Protein AF-A0A661SJT6-F1 (afdb_monomer_lite)

Structure (mmCIF, N/CA/C/O backbone):
data_AF-A0A661SJT6-F1
#
_entry.id   AF-A0A661SJT6-F1
#
loop_
_atom_site.group_PDB
_atom_site.id
_atom_site.type_symbol
_atom_site.label_atom_id
_atom_site.label_alt_id
_atom_site.label_comp_id
_atom_site.label_asym_id
_atom_site.label_entity_id
_atom_site.label_seq_id
_atom_site.pdbx_PDB_ins_code
_atom_site.Cartn_x
_atom_site.Cartn_y
_atom_site.Cartn_z
_atom_site.occupancy
_atom_site.B_iso_or_equiv
_atom_site.auth_seq_id
_atom_site.auth_comp_id
_atom_site.auth_asym_id
_atom_site.auth_atom_id
_atom_site.pdbx_PDB_model_num
ATOM 1 N N . MET A 1 1 ? -23.915 -17.714 11.800 1.00 52.44 1 MET A N 1
ATOM 2 C CA . MET A 1 1 ? -23.608 -16.821 12.937 1.00 52.44 1 MET A CA 1
ATOM 3 C C . MET A 1 1 ? -22.298 -16.134 12.609 1.00 52.44 1 MET A C 1
ATOM 5 O O . MET A 1 1 ? -21.332 -16.847 12.386 1.00 52.44 1 MET A O 1
ATOM 9 N N . GLY A 1 2 ? -22.282 -14.807 12.467 1.00 66.56 2 GLY A N 1
ATOM 10 C CA . GLY A 1 2 ? -21.035 -14.071 12.232 1.00 66.56 2 GLY A CA 1
ATOM 11 C C . GLY A 1 2 ? -20.229 -13.996 13.527 1.00 66.56 2 GLY A C 1
ATOM 12 O O . GLY A 1 2 ? -20.797 -13.701 14.579 1.00 66.56 2 GLY A O 1
ATOM 13 N N . SER A 1 3 ? -18.935 -14.293 13.469 1.00 76.69 3 SER A N 1
ATOM 14 C CA . SER A 1 3 ? -18.022 -14.139 14.600 1.00 76.69 3 SER A CA 1
ATOM 15 C C . SER A 1 3 ? -16.869 -13.256 14.177 1.00 76.69 3 SER A C 1
ATOM 17 O O . SER A 1 3 ? -16.220 -13.538 13.181 1.00 76.69 3 SER A O 1
ATOM 19 N N . ILE A 1 4 ? -16.598 -12.219 14.956 1.00 82.62 4 ILE A N 1
ATOM 20 C CA . ILE A 1 4 ? -15.478 -11.320 14.700 1.00 82.62 4 ILE A CA 1
ATOM 21 C C . ILE A 1 4 ? -14.355 -11.720 15.634 1.00 82.62 4 ILE A C 1
ATOM 23 O O . ILE A 1 4 ? -14.561 -11.826 16.854 1.00 82.62 4 ILE A O 1
ATOM 27 N N . ASP A 1 5 ? -13.183 -11.945 15.058 1.00 86.31 5 ASP A N 1
ATOM 28 C CA . ASP A 1 5 ? -11.988 -12.244 15.819 1.00 86.31 5 ASP A CA 1
ATOM 29 C C . ASP A 1 5 ? -11.579 -11.043 16.691 1.00 86.31 5 ASP A C 1
ATOM 31 O O . ASP A 1 5 ? -12.067 -9.913 16.575 1.00 86.31 5 ASP A O 1
ATOM 35 N N . ARG A 1 6 ? -10.689 -11.305 17.641 1.00 82.44 6 ARG A N 1
ATOM 36 C CA . ARG A 1 6 ? -10.282 -10.297 18.615 1.00 82.44 6 ARG A CA 1
ATOM 37 C C . ARG A 1 6 ? -9.510 -9.139 17.974 1.00 82.44 6 ARG A C 1
ATOM 39 O O . ARG A 1 6 ? -9.721 -8.003 18.384 1.00 82.44 6 ARG A O 1
ATOM 46 N N . GLN A 1 7 ? -8.664 -9.411 16.983 1.00 84.12 7 GLN A N 1
ATOM 47 C CA . GLN A 1 7 ? -7.851 -8.397 16.316 1.00 84.12 7 GLN A CA 1
ATOM 48 C C . GLN A 1 7 ? -8.736 -7.422 15.537 1.00 84.12 7 GLN A C 1
ATOM 50 O O . GLN A 1 7 ? -8.582 -6.211 15.679 1.00 84.12 7 GLN A O 1
ATOM 55 N N . SER A 1 8 ? -9.716 -7.934 14.791 1.00 88.06 8 SER A N 1
ATOM 56 C CA . SER A 1 8 ? -10.660 -7.095 14.044 1.00 88.06 8 SER A CA 1
ATOM 57 C C . SER A 1 8 ? -11.500 -6.205 14.966 1.00 88.06 8 SER A C 1
ATOM 59 O O . SER A 1 8 ? -11.676 -5.021 14.682 1.00 88.06 8 SER A O 1
ATOM 61 N N . LYS A 1 9 ? -11.951 -6.719 16.123 1.00 86.00 9 LYS A N 1
ATOM 62 C CA . LYS A 1 9 ? -12.644 -5.897 17.139 1.00 86.00 9 LYS A CA 1
ATOM 63 C C . LYS A 1 9 ? -11.773 -4.751 17.648 1.00 86.00 9 LYS A C 1
ATOM 65 O O . LYS A 1 9 ? -12.264 -3.646 17.862 1.00 86.00 9 LYS A O 1
ATOM 70 N N . GLU A 1 10 ? -10.491 -5.018 17.867 1.00 85.94 10 GLU A N 1
ATOM 71 C CA . GLU A 1 10 ? -9.548 -4.034 18.395 1.00 85.94 10 GLU A CA 1
ATOM 72 C C . GLU A 1 10 ? -9.203 -2.971 17.359 1.00 85.94 10 GLU A C 1
ATOM 74 O O . GLU A 1 10 ? -9.265 -1.782 17.671 1.00 85.94 10 GLU A O 1
ATOM 79 N N . ASN A 1 11 ? -8.949 -3.384 16.117 1.00 89.56 11 ASN A N 1
ATOM 80 C CA . ASN A 1 11 ? -8.736 -2.476 14.995 1.00 89.56 11 ASN A CA 1
ATOM 81 C C . ASN A 1 11 ? -9.973 -1.592 14.750 1.00 89.56 11 ASN A C 1
ATOM 83 O O . ASN A 1 11 ? -9.825 -0.393 14.534 1.00 89.56 11 ASN A O 1
ATOM 87 N N . PHE A 1 12 ? -11.188 -2.139 14.870 1.00 89.69 12 PHE A N 1
ATOM 88 C CA . PHE A 1 12 ? -12.428 -1.364 14.764 1.00 89.69 12 PHE A CA 1
ATOM 89 C C . PHE A 1 12 ? -12.575 -0.337 15.892 1.00 89.69 12 PHE A C 1
ATOM 91 O O . PHE A 1 12 ? -12.893 0.823 15.643 1.00 89.69 12 PHE A O 1
ATOM 98 N N . VAL A 1 13 ? -12.283 -0.723 17.137 1.00 88.31 13 VAL A N 1
ATOM 99 C CA . VAL A 1 13 ? -12.282 0.209 18.278 1.00 88.31 13 VAL A CA 1
ATOM 100 C C . VAL A 1 13 ? -11.233 1.310 18.115 1.00 88.31 13 VAL A C 1
ATOM 102 O O . VAL A 1 13 ? -11.483 2.444 18.531 1.00 88.31 13 VAL A O 1
ATOM 105 N N . ASN A 1 14 ? -10.091 1.000 17.501 1.00 89.19 14 ASN A N 1
ATOM 106 C CA . ASN A 1 14 ? -9.063 1.984 17.174 1.00 89.19 14 ASN A CA 1
ATOM 107 C C . ASN A 1 14 ? -9.527 2.929 16.066 1.00 89.19 14 ASN A C 1
ATOM 109 O O . ASN A 1 14 ? -9.399 4.132 16.237 1.00 89.19 14 ASN A O 1
ATOM 113 N N . LEU A 1 15 ? -10.167 2.426 15.009 1.00 90.00 15 LEU A N 1
ATOM 114 C CA . LEU A 1 15 ? -10.765 3.270 13.972 1.00 90.00 15 LEU A CA 1
ATOM 115 C C . LEU A 1 15 ? -11.775 4.256 14.573 1.00 90.00 15 LEU A C 1
ATOM 117 O O . LEU A 1 15 ? -11.653 5.464 14.382 1.00 90.00 15 LEU A O 1
ATOM 121 N N . VAL A 1 16 ? -12.727 3.758 15.368 1.00 84.81 16 VAL A N 1
ATOM 122 C CA . VAL A 1 16 ? -13.719 4.613 16.037 1.00 84.81 16 VAL A CA 1
ATOM 123 C C . VAL A 1 16 ? -13.041 5.601 16.990 1.00 84.81 16 VAL A C 1
ATOM 125 O O . VAL A 1 16 ? -13.475 6.744 17.103 1.00 84.81 16 VAL A O 1
ATOM 128 N N . HIS A 1 17 ? -11.958 5.198 17.664 1.00 84.62 17 HIS A N 1
ATOM 129 C CA . HIS A 1 17 ? -11.184 6.115 18.495 1.00 84.62 17 HIS A CA 1
ATOM 130 C C . HIS A 1 17 ? -10.608 7.275 17.702 1.00 84.62 17 HIS A C 1
ATOM 132 O O . HIS A 1 17 ? -10.834 8.419 18.085 1.00 84.62 17 HIS A O 1
ATOM 138 N N . SER A 1 18 ? -9.849 6.962 16.652 1.00 88.06 18 SER A N 1
ATOM 139 C CA . SER A 1 18 ? -9.107 7.923 15.843 1.00 88.06 18 SER A CA 1
ATOM 140 C C . SER A 1 18 ? -10.056 8.935 15.222 1.00 88.06 18 SER A C 1
ATOM 142 O O . SER A 1 18 ? -9.807 10.135 15.261 1.00 88.06 18 SER A O 1
ATOM 144 N N . VAL A 1 19 ? -11.225 8.461 14.793 1.00 83.19 19 VAL A N 1
ATOM 145 C CA . VAL A 1 19 ? -12.317 9.308 14.323 1.00 83.19 19 VAL A CA 1
ATOM 146 C C . VAL A 1 19 ? -12.815 10.270 15.418 1.00 83.19 19 VAL A C 1
ATOM 148 O O . VAL A 1 19 ? -12.983 11.460 15.161 1.00 83.19 19 VAL A O 1
ATOM 151 N N . VAL A 1 20 ? -12.997 9.800 16.659 1.00 78.75 20 VAL A N 1
ATOM 152 C CA . VAL A 1 20 ? -13.438 10.639 17.794 1.00 78.75 20 VAL A CA 1
ATOM 153 C C . VAL A 1 20 ? -12.387 11.678 18.200 1.00 78.75 20 VAL A C 1
ATOM 155 O O . VAL A 1 20 ? -12.743 12.819 18.492 1.00 78.75 20 VAL A O 1
ATOM 158 N N . ILE A 1 21 ? -11.103 11.307 18.225 1.00 81.81 21 ILE A N 1
ATOM 159 C CA . ILE A 1 21 ? -10.006 12.226 18.582 1.00 81.81 21 ILE A CA 1
ATOM 160 C C . ILE A 1 21 ? -9.548 13.106 17.415 1.00 81.81 21 ILE A C 1
ATOM 162 O O . ILE A 1 21 ? -8.673 13.946 17.611 1.00 81.81 21 ILE A O 1
ATOM 166 N N . ARG A 1 22 ? -10.175 12.959 16.241 1.00 82.31 22 ARG A N 1
ATOM 167 C CA . ARG A 1 22 ? -9.880 13.718 15.016 1.00 82.31 22 ARG A CA 1
ATOM 168 C C . ARG A 1 22 ? -8.462 13.492 14.497 1.00 82.31 22 ARG A C 1
ATOM 170 O O . ARG A 1 22 ? -7.819 14.408 13.998 1.00 82.31 22 ARG A O 1
ATOM 177 N N . ASP A 1 23 ? -7.986 12.264 14.635 1.00 88.81 23 ASP A N 1
ATOM 178 C CA . ASP A 1 23 ? -6.709 11.835 14.089 1.00 88.81 23 ASP A CA 1
ATOM 179 C C . ASP A 1 23 ? -6.951 11.123 12.755 1.00 88.81 23 ASP A C 1
ATOM 181 O O . ASP A 1 23 ? -7.223 9.922 12.700 1.00 88.81 23 ASP A O 1
ATOM 185 N N . GLU A 1 24 ? -6.918 11.901 11.674 1.00 89.25 24 GLU A N 1
ATOM 186 C CA . GLU A 1 24 ? -7.149 11.437 10.300 1.00 89.25 24 GLU A CA 1
ATOM 187 C C . GLU A 1 24 ? -6.105 10.397 9.867 1.00 89.25 24 GLU A C 1
ATOM 189 O O . GLU A 1 24 ? -6.425 9.426 9.172 1.00 89.25 24 GLU A O 1
ATOM 194 N N . PHE A 1 25 ? -4.859 10.570 10.315 1.00 88.75 25 PHE A N 1
ATOM 195 C CA . PHE A 1 25 ? -3.756 9.681 9.974 1.00 88.75 25 PHE A CA 1
ATOM 196 C C . PHE A 1 25 ? -3.938 8.316 10.642 1.00 88.75 25 PHE A C 1
ATOM 198 O O . PHE A 1 25 ? -3.928 7.281 9.969 1.00 88.75 25 PHE A O 1
ATOM 205 N N . GLU A 1 26 ? -4.196 8.302 11.951 1.00 90.44 26 GLU A N 1
ATOM 206 C CA . GLU A 1 26 ? -4.477 7.065 12.679 1.00 90.44 26 GLU A CA 1
ATOM 207 C C . GLU A 1 26 ? -5.800 6.426 12.243 1.00 90.44 26 GLU A C 1
ATOM 209 O O . GLU A 1 26 ? -5.913 5.200 12.237 1.00 90.44 26 GLU A O 1
ATOM 214 N N . ALA A 1 27 ? -6.805 7.214 11.844 1.00 91.25 27 ALA A N 1
ATOM 215 C CA . ALA A 1 27 ? -8.056 6.686 11.300 1.00 91.25 27 ALA A CA 1
ATOM 216 C C . ALA A 1 27 ? -7.810 5.957 9.974 1.00 91.25 27 ALA A C 1
ATOM 218 O O . ALA A 1 27 ? -8.270 4.828 9.801 1.00 91.25 27 ALA A O 1
ATOM 219 N N . THR A 1 28 ? -7.014 6.547 9.081 1.00 93.38 28 THR A N 1
ATOM 220 C CA . THR A 1 28 ? -6.614 5.926 7.810 1.00 93.38 28 THR A CA 1
ATOM 221 C C . THR A 1 28 ? -5.841 4.635 8.052 1.00 93.38 28 THR A C 1
ATOM 223 O O . THR A 1 28 ? -6.139 3.596 7.460 1.00 93.38 28 THR A O 1
ATOM 226 N N . HIS A 1 29 ? -4.879 4.662 8.973 1.00 92.81 29 HIS A N 1
ATOM 227 C CA . HIS A 1 29 ? -4.077 3.489 9.295 1.00 92.81 29 HIS A CA 1
ATOM 228 C C . HIS A 1 29 ? -4.914 2.364 9.930 1.00 92.81 29 HIS A C 1
ATOM 230 O O . HIS A 1 29 ? -4.752 1.191 9.585 1.00 92.81 29 HIS A O 1
ATOM 236 N N . ALA A 1 30 ? -5.845 2.702 10.827 1.00 92.25 30 ALA A N 1
ATOM 237 C CA . ALA A 1 30 ? -6.770 1.742 11.422 1.00 92.25 30 ALA A CA 1
ATOM 238 C C . ALA A 1 30 ? -7.761 1.170 10.395 1.00 92.25 30 ALA A C 1
ATOM 240 O O . ALA A 1 30 ? -8.053 -0.026 10.441 1.00 92.25 30 ALA A O 1
ATOM 241 N N . LEU A 1 31 ? -8.232 1.989 9.447 1.00 93.12 31 LEU A N 1
ATOM 242 C CA . LEU A 1 31 ? -9.082 1.554 8.339 1.00 93.12 31 LEU A CA 1
ATOM 243 C C . LEU A 1 31 ? -8.349 0.539 7.455 1.00 93.12 31 LEU A C 1
ATOM 245 O O . LEU A 1 31 ? -8.888 -0.529 7.187 1.00 93.12 31 LEU A O 1
ATOM 249 N N . LEU A 1 32 ? -7.100 0.813 7.070 1.00 93.81 32 LEU A N 1
ATOM 250 C CA . LEU A 1 32 ? -6.303 -0.109 6.251 1.00 93.81 32 LEU A CA 1
ATOM 251 C C . LEU A 1 32 ? -6.045 -1.452 6.944 1.00 93.81 32 LEU A C 1
ATOM 253 O O . LEU A 1 32 ? -6.002 -2.479 6.278 1.00 93.81 32 LEU A O 1
ATOM 257 N N . LYS A 1 33 ? -5.939 -1.481 8.279 1.00 92.69 33 LYS A N 1
ATOM 258 C CA . LYS A 1 33 ? -5.828 -2.732 9.057 1.00 92.69 33 LYS A CA 1
ATOM 259 C C . LYS A 1 33 ? -7.109 -3.571 9.086 1.00 92.69 33 LYS A C 1
ATOM 261 O O . LYS A 1 33 ? -7.068 -4.712 9.542 1.00 92.69 33 LYS A O 1
ATOM 266 N N . LEU A 1 34 ? -8.242 -2.995 8.691 1.00 92.62 34 LEU A N 1
ATOM 267 C CA . LEU A 1 34 ? -9.547 -3.657 8.636 1.00 92.62 34 LEU A CA 1
ATOM 268 C C . LEU A 1 34 ? -9.933 -4.093 7.220 1.00 92.62 34 LEU A C 1
ATOM 270 O O . LEU A 1 34 ? -10.905 -4.831 7.071 1.00 92.62 34 LEU A O 1
ATOM 274 N N . MET A 1 35 ? -9.211 -3.623 6.202 1.00 93.38 35 MET A N 1
ATOM 275 C CA . MET A 1 35 ? -9.525 -3.850 4.795 1.00 93.38 35 MET A CA 1
ATOM 276 C C . MET A 1 35 ? -8.493 -4.762 4.137 1.00 93.38 35 MET A C 1
ATOM 278 O O . MET A 1 35 ? -7.325 -4.796 4.517 1.00 93.38 35 MET A O 1
ATOM 282 N N . GLU A 1 36 ? -8.930 -5.471 3.106 1.00 92.19 36 GLU A N 1
ATOM 283 C CA . GLU A 1 36 ? -8.067 -6.233 2.210 1.00 92.19 36 GLU A CA 1
ATOM 284 C C . GLU A 1 36 ? -7.824 -5.431 0.927 1.00 92.19 36 GLU A C 1
ATOM 286 O O . GLU A 1 36 ? -8.725 -4.753 0.432 1.00 92.19 36 GLU A O 1
ATOM 291 N N . TYR A 1 37 ? -6.628 -5.521 0.353 1.00 93.31 37 TYR A N 1
ATOM 292 C CA . TYR A 1 37 ? -6.289 -4.872 -0.914 1.00 93.31 37 TYR A CA 1
ATOM 293 C C . TYR A 1 37 ? -5.297 -5.732 -1.703 1.00 93.31 37 TYR A C 1
ATOM 295 O O . TYR A 1 37 ? -4.442 -6.392 -1.114 1.00 93.31 37 TYR A O 1
ATOM 303 N N . ASP A 1 38 ? -5.444 -5.757 -3.031 1.00 89.38 38 ASP A N 1
ATOM 304 C CA . ASP A 1 38 ? -4.497 -6.437 -3.934 1.00 89.38 38 ASP A CA 1
ATOM 305 C C . ASP A 1 38 ? -3.311 -5.529 -4.290 1.00 89.38 38 ASP A C 1
ATOM 307 O O . ASP A 1 38 ? -2.177 -5.989 -4.400 1.00 89.38 38 ASP A O 1
ATOM 311 N N . GLU A 1 39 ? -3.578 -4.231 -4.453 1.00 89.06 39 GLU A N 1
ATOM 312 C CA . GLU A 1 39 ? -2.594 -3.186 -4.734 1.00 89.06 39 GLU A CA 1
ATOM 313 C C . GLU A 1 39 ? -2.590 -2.187 -3.578 1.00 89.06 39 GLU A C 1
ATOM 315 O O . GLU A 1 39 ? -3.648 -1.855 -3.041 1.00 89.06 39 GLU A O 1
ATOM 320 N N . GLU A 1 40 ? -1.406 -1.715 -3.182 1.00 89.38 40 GLU A N 1
ATOM 321 C CA . GLU A 1 40 ? -1.290 -0.735 -2.105 1.00 89.38 40 GLU A CA 1
ATOM 322 C C . GLU A 1 40 ? -1.996 0.575 -2.513 1.00 89.38 40 GLU A C 1
ATOM 324 O O . GLU A 1 40 ? -1.658 1.158 -3.549 1.00 89.38 40 GLU A O 1
ATOM 329 N N . PRO A 1 41 ? -3.003 1.032 -1.746 1.00 91.38 41 PRO A N 1
ATOM 330 C CA . PRO A 1 41 ? -3.770 2.224 -2.089 1.00 91.38 41 PRO A CA 1
ATOM 331 C C . PRO A 1 41 ? -2.937 3.497 -1.890 1.00 91.38 41 PRO A C 1
ATOM 333 O O . PRO A 1 41 ? -2.046 3.548 -1.040 1.00 91.38 41 PRO A O 1
ATOM 336 N N . ASP A 1 42 ? -3.275 4.570 -2.615 1.00 93.25 42 ASP A N 1
ATOM 337 C CA . ASP A 1 42 ? -2.718 5.900 -2.335 1.00 93.25 42 ASP A CA 1
ATOM 338 C C . ASP A 1 42 ? -3.228 6.379 -0.968 1.00 93.25 42 ASP A C 1
ATOM 340 O O . ASP A 1 42 ? -4.342 6.886 -0.820 1.00 93.25 42 ASP A O 1
ATOM 344 N N . THR A 1 43 ? -2.387 6.192 0.047 1.00 91.06 43 THR A N 1
ATOM 345 C CA . THR A 1 43 ? -2.688 6.514 1.445 1.00 91.06 43 THR A CA 1
ATOM 346 C C . THR A 1 43 ? -2.981 7.994 1.660 1.00 91.06 43 THR A C 1
ATOM 348 O O . THR A 1 43 ? -3.753 8.339 2.553 1.00 91.06 43 THR A O 1
ATOM 351 N N . ARG A 1 44 ? -2.416 8.881 0.834 1.00 91.94 44 ARG A N 1
ATOM 352 C CA . ARG A 1 44 ? -2.625 10.326 0.938 1.00 91.94 44 ARG A CA 1
ATOM 353 C C . ARG A 1 44 ? -3.990 10.725 0.388 1.00 91.94 44 ARG A C 1
ATOM 355 O O . ARG A 1 44 ? -4.661 11.548 1.006 1.00 91.94 44 ARG A O 1
ATOM 362 N N . LEU A 1 45 ? -4.393 10.155 -0.750 1.00 93.00 45 LEU A N 1
ATOM 363 C CA . LEU A 1 45 ? -5.744 10.352 -1.287 1.00 93.00 45 LEU A CA 1
ATOM 364 C C . LEU A 1 45 ? -6.795 9.773 -0.337 1.00 93.00 45 LEU A C 1
ATOM 366 O O . LEU A 1 45 ? -7.718 10.491 0.038 1.00 93.00 45 LEU A O 1
ATOM 370 N N . LEU A 1 46 ? -6.579 8.548 0.153 1.00 94.06 46 LEU A N 1
ATOM 371 C CA . LEU A 1 46 ? -7.471 7.911 1.122 1.00 94.06 46 LEU A CA 1
ATOM 372 C C . LEU A 1 46 ? -7.616 8.735 2.402 1.00 94.06 46 LEU A C 1
ATOM 374 O O . LEU A 1 46 ? -8.730 8.918 2.884 1.00 94.06 46 LEU A O 1
ATOM 378 N N . SER A 1 47 ? -6.508 9.249 2.941 1.00 92.81 47 SER A N 1
ATOM 379 C CA . SER A 1 47 ? -6.539 10.074 4.151 1.00 92.81 47 SER A CA 1
ATOM 380 C C . SER A 1 47 ? -7.325 11.360 3.947 1.00 92.81 47 SER A C 1
ATOM 382 O O . SER A 1 47 ? -8.040 11.768 4.857 1.00 92.81 47 SER A O 1
ATOM 384 N N . ARG A 1 48 ? -7.213 11.992 2.774 1.00 92.50 48 ARG A N 1
ATOM 385 C CA . ARG A 1 48 ? -7.960 13.213 2.466 1.00 92.50 48 ARG A CA 1
ATOM 386 C C . ARG A 1 48 ? -9.455 12.928 2.345 1.00 92.50 48 ARG A C 1
ATOM 388 O O . ARG A 1 48 ? -10.253 13.605 2.977 1.00 92.50 48 ARG A O 1
ATOM 395 N N . ASP A 1 49 ? -9.827 11.903 1.589 1.00 92.19 49 ASP A N 1
ATOM 396 C CA . ASP A 1 49 ? -11.235 11.575 1.364 1.00 92.19 49 ASP A CA 1
ATOM 397 C C . ASP A 1 49 ? -11.904 11.049 2.659 1.00 92.19 49 ASP A C 1
ATOM 399 O O . ASP A 1 49 ? -13.079 11.313 2.921 1.00 92.19 49 ASP A O 1
ATOM 403 N N . LEU A 1 50 ? -11.146 10.364 3.529 1.00 91.12 50 LEU A N 1
ATOM 404 C CA . LEU A 1 50 ? -11.595 10.001 4.877 1.00 91.12 50 LEU A CA 1
ATOM 405 C C . LEU A 1 50 ? -11.765 11.234 5.780 1.00 91.12 50 LEU A C 1
ATOM 407 O O . LEU A 1 50 ? -12.737 11.300 6.535 1.00 91.12 50 LEU A O 1
ATOM 411 N N . ALA A 1 51 ? -10.853 12.206 5.700 1.00 89.19 51 ALA A N 1
ATOM 412 C CA . ALA A 1 51 ? -10.964 13.470 6.423 1.00 89.19 51 ALA A CA 1
ATOM 413 C C . ALA A 1 51 ? -12.211 14.257 5.999 1.00 89.19 51 ALA A C 1
ATOM 415 O O . ALA A 1 51 ? -12.919 14.775 6.861 1.00 89.19 51 ALA A O 1
ATOM 416 N N . ASP A 1 52 ? -12.535 14.275 4.704 1.00 88.88 52 ASP A N 1
ATOM 417 C CA . ASP A 1 52 ? -13.751 14.903 4.178 1.00 88.88 52 ASP A CA 1
ATOM 418 C C . ASP A 1 52 ? -15.019 14.207 4.715 1.00 88.88 52 ASP A C 1
ATOM 420 O O . ASP A 1 52 ? -15.949 14.869 5.184 1.00 88.88 52 ASP A O 1
ATOM 424 N N . LEU A 1 53 ? -15.034 12.868 4.759 1.00 86.38 53 LEU A N 1
ATOM 425 C CA . LEU A 1 53 ? -16.136 12.087 5.342 1.00 86.38 53 LEU A CA 1
ATOM 426 C C . LEU A 1 53 ? -16.326 12.391 6.839 1.00 86.38 53 LEU A C 1
ATOM 428 O O . LEU A 1 53 ? -17.457 12.593 7.300 1.00 86.38 53 LEU A O 1
ATOM 432 N N . MET A 1 54 ? -15.226 12.458 7.598 1.00 82.50 54 MET A N 1
ATOM 433 C CA . MET A 1 54 ? -15.229 12.887 9.004 1.00 82.50 54 MET A CA 1
ATOM 434 C C . MET A 1 54 ? -15.733 14.336 9.141 1.00 82.50 54 MET A C 1
ATOM 436 O O . MET A 1 54 ? -16.565 14.624 10.006 1.00 82.50 54 MET A O 1
ATOM 440 N N . GLY A 1 55 ? -15.292 15.197 8.220 1.00 77.44 55 GLY A N 1
ATOM 441 C CA . GLY A 1 55 ? -15.735 16.559 7.922 1.00 77.44 55 GLY A CA 1
ATOM 442 C C . GLY A 1 55 ? -17.237 16.758 7.950 1.00 77.44 55 GLY A C 1
ATOM 443 O O . GLY A 1 55 ? -17.787 17.534 8.735 1.00 77.44 55 GLY A O 1
ATOM 444 N N . GLU A 1 56 ? -17.895 16.052 7.045 1.00 72.25 56 GLU A N 1
ATOM 445 C CA . GLU A 1 56 ? -19.295 16.280 6.724 1.00 72.25 56 GLU A CA 1
ATOM 446 C C . GLU A 1 56 ? -20.264 15.689 7.755 1.00 72.25 56 GLU A C 1
ATOM 448 O O . GLU A 1 56 ? -21.351 16.236 7.951 1.00 72.25 56 GLU A O 1
ATOM 453 N N . HIS A 1 57 ? -19.898 14.582 8.412 1.00 63.28 57 HIS A N 1
ATOM 454 C CA . HIS A 1 57 ? -20.856 13.782 9.189 1.00 63.28 57 HIS A CA 1
ATOM 455 C C . HIS A 1 57 ? -20.504 13.658 10.673 1.00 63.28 57 HIS A C 1
ATOM 457 O O . HIS A 1 57 ? -21.407 13.508 11.493 1.00 63.28 57 HIS A O 1
ATOM 463 N N . LEU A 1 58 ? -19.224 13.748 11.046 1.00 58.78 58 LEU A N 1
ATOM 464 C CA . LEU A 1 58 ? -18.769 13.475 12.416 1.00 58.78 58 LEU A CA 1
ATOM 465 C C . LEU A 1 58 ? -18.412 14.724 13.233 1.00 58.78 58 LEU A C 1
ATOM 467 O O . LEU A 1 58 ? -18.195 14.615 14.441 1.00 58.78 58 LEU A O 1
ATOM 471 N N . TYR A 1 59 ? -18.400 15.912 12.618 1.00 57.59 59 TYR A N 1
ATOM 472 C CA . TYR A 1 59 ? -18.234 17.189 13.330 1.00 57.59 59 TYR A CA 1
ATOM 473 C C . TYR A 1 59 ? -19.552 17.858 13.745 1.00 57.59 59 TYR A C 1
ATOM 475 O O . TYR A 1 59 ? -19.532 18.841 14.488 1.00 57.59 59 TYR A O 1
ATOM 483 N N . GLN A 1 60 ? -20.694 17.312 13.323 1.00 56.47 60 GLN A N 1
ATOM 484 C CA . GLN A 1 60 ? -22.006 17.637 13.887 1.00 56.47 60 GLN A CA 1
ATOM 485 C C . GLN A 1 60 ? -22.223 16.829 15.179 1.00 56.47 60 GLN A C 1
ATOM 487 O O . GLN A 1 60 ? -21.538 15.825 15.388 1.00 56.47 60 GLN A O 1
ATOM 492 N N . PRO A 1 61 ? -23.144 17.228 16.081 1.00 56.94 61 PRO A N 1
ATOM 493 C CA . PRO A 1 61 ? -23.470 16.403 17.237 1.00 56.94 61 PRO A CA 1
ATOM 494 C C . PRO A 1 61 ? -23.796 14.985 16.759 1.00 56.94 61 PRO A C 1
ATOM 496 O O . PRO A 1 61 ? -24.672 14.819 15.911 1.00 56.94 61 PRO A O 1
ATOM 499 N N . LEU A 1 62 ? -23.119 13.974 17.319 1.00 54.84 62 LEU A N 1
ATOM 500 C CA . LEU A 1 62 ? -23.296 12.542 17.003 1.00 54.84 62 LEU A CA 1
ATOM 501 C C . LEU A 1 62 ? -24.772 12.085 17.036 1.00 54.84 62 LEU A C 1
ATOM 503 O O . LEU A 1 62 ? -25.121 11.065 16.457 1.00 54.84 62 LEU A O 1
ATOM 507 N N . LYS A 1 63 ? -25.638 12.896 17.651 1.00 54.78 63 LYS A N 1
ATOM 508 C CA . LYS A 1 63 ? -27.102 12.844 17.659 1.00 54.78 63 LYS A CA 1
ATOM 509 C C . LYS A 1 63 ? -27.782 12.912 16.276 1.00 54.78 63 LYS A C 1
ATOM 511 O O . LYS A 1 63 ? -28.937 12.524 16.171 1.00 54.78 63 LYS A O 1
ATOM 516 N N . GLN A 1 64 ? -27.122 13.416 15.228 1.00 58.88 64 GLN A N 1
ATOM 517 C CA . GLN A 1 64 ? -27.694 13.512 13.866 1.00 58.88 64 GLN A CA 1
ATOM 518 C C . GLN A 1 64 ? -27.106 12.492 12.879 1.00 58.88 64 GLN A C 1
ATOM 520 O O . GLN A 1 64 ? -27.462 12.481 11.697 1.00 58.88 64 GLN A O 1
ATOM 525 N N . LEU A 1 65 ? -26.210 11.630 13.357 1.00 65.38 65 LEU A N 1
ATOM 526 C CA . LEU A 1 65 ? -25.556 10.617 12.548 1.00 65.38 65 LEU A CA 1
ATOM 527 C C . LEU A 1 65 ? -26.553 9.493 12.228 1.00 65.38 65 LEU A C 1
ATOM 529 O O . LEU A 1 65 ? -27.077 8.860 13.136 1.00 65.38 65 LEU A O 1
ATOM 533 N N . ARG A 1 66 ? -26.810 9.232 10.943 1.00 70.19 66 ARG A N 1
ATOM 534 C CA . ARG A 1 66 ? -27.580 8.055 10.505 1.00 70.19 66 ARG A CA 1
ATOM 535 C C . ARG A 1 66 ? -26.607 6.977 10.042 1.00 70.19 66 ARG A C 1
ATOM 537 O O . ARG A 1 66 ? -25.922 7.200 9.038 1.00 70.19 66 ARG A O 1
ATOM 544 N N . MET A 1 67 ? -26.551 5.821 10.713 1.00 73.69 67 MET A N 1
ATOM 545 C CA . MET A 1 67 ? -25.610 4.746 10.357 1.00 73.69 67 MET A CA 1
ATOM 546 C C . MET A 1 67 ? -25.836 4.232 8.941 1.00 73.69 67 MET A C 1
ATOM 548 O O . MET A 1 67 ? -24.881 3.835 8.288 1.00 73.69 67 MET A O 1
ATOM 552 N N . GLU A 1 68 ? -27.069 4.284 8.438 1.00 73.81 68 GLU A N 1
ATOM 553 C CA . GLU A 1 68 ? -27.405 3.920 7.057 1.00 73.81 68 GLU A CA 1
ATOM 554 C C . GLU A 1 68 ? -26.628 4.771 6.040 1.00 73.81 68 GLU A C 1
ATOM 556 O O . GLU A 1 68 ? -25.955 4.237 5.158 1.00 73.81 68 GLU A O 1
ATOM 561 N N . LYS A 1 69 ? -26.662 6.103 6.189 1.00 78.12 69 LYS A N 1
ATOM 562 C CA . LYS A 1 69 ? -25.959 7.032 5.291 1.00 78.12 69 LYS A CA 1
ATOM 563 C C . LYS A 1 69 ? -24.442 6.874 5.411 1.00 78.12 69 LYS A C 1
ATOM 565 O O . LYS A 1 69 ? -23.740 6.865 4.403 1.00 78.12 69 LYS A O 1
ATOM 570 N N . LEU A 1 70 ? -23.958 6.712 6.639 1.00 80.31 70 LEU A N 1
ATOM 571 C CA . LEU A 1 70 ? -22.538 6.537 6.936 1.00 80.31 70 LEU A CA 1
ATOM 572 C C . LEU A 1 70 ? -22.005 5.219 6.352 1.00 80.31 70 LEU A C 1
ATOM 574 O O . LEU A 1 70 ? -20.932 5.189 5.758 1.00 80.31 70 LEU A O 1
ATOM 578 N N . LEU A 1 71 ? -22.786 4.140 6.447 1.00 82.31 71 LEU A N 1
ATOM 579 C CA . LEU A 1 71 ? -22.462 2.853 5.840 1.00 82.31 71 LEU A CA 1
ATOM 580 C C . LEU A 1 71 ? -22.317 2.976 4.323 1.00 82.31 71 LEU A C 1
ATOM 582 O O . LEU A 1 71 ? -21.337 2.478 3.777 1.00 82.31 71 LEU A O 1
ATOM 586 N N . HIS A 1 72 ? -23.249 3.656 3.651 1.00 86.00 72 HIS A N 1
ATOM 587 C CA . HIS A 1 72 ? -23.150 3.891 2.210 1.00 86.00 72 HIS A CA 1
ATOM 588 C C . HIS A 1 72 ? -21.872 4.650 1.838 1.00 86.00 72 HIS A C 1
ATOM 590 O O . HIS A 1 72 ? -21.129 4.193 0.978 1.00 86.00 72 HIS A O 1
ATOM 596 N N . GLN A 1 73 ? -21.553 5.731 2.548 1.00 86.38 73 GLN A N 1
ATOM 597 C CA . GLN A 1 73 ? -20.346 6.520 2.280 1.00 86.38 73 GLN A CA 1
ATOM 598 C C . GLN A 1 73 ? -19.049 5.754 2.555 1.00 86.38 73 GLN A C 1
ATOM 600 O O . GLN A 1 73 ? -18.085 5.889 1.807 1.00 86.38 73 GLN A O 1
ATOM 605 N N . ILE A 1 74 ? -19.017 4.913 3.594 1.00 87.94 74 ILE A N 1
ATOM 606 C CA . ILE A 1 74 ? -17.877 4.023 3.850 1.00 87.94 74 ILE A CA 1
ATOM 607 C C . ILE A 1 74 ? -17.715 3.020 2.705 1.00 87.94 74 ILE A C 1
ATOM 609 O O . ILE A 1 74 ? -16.594 2.787 2.260 1.00 87.94 74 ILE A O 1
ATOM 613 N N . LEU A 1 75 ? -18.809 2.421 2.223 1.00 89.50 75 LEU A N 1
ATOM 614 C CA . LEU A 1 75 ? -18.758 1.480 1.102 1.00 89.50 75 LEU A CA 1
ATOM 615 C C . LEU A 1 75 ? -18.283 2.166 -0.187 1.00 89.50 75 LEU A C 1
ATOM 617 O O . LEU A 1 75 ? -17.464 1.590 -0.905 1.00 89.50 75 LEU A O 1
ATOM 621 N N . ASP A 1 76 ? -18.717 3.402 -0.434 1.00 91.62 76 ASP A N 1
ATOM 622 C CA . ASP A 1 76 ? -18.264 4.211 -1.568 1.00 91.62 76 ASP A CA 1
ATOM 623 C C . ASP A 1 76 ? -16.770 4.552 -1.460 1.00 91.62 76 ASP A C 1
ATOM 625 O O . ASP A 1 76 ? -16.029 4.396 -2.436 1.00 91.62 76 ASP A O 1
ATOM 629 N N . LEU A 1 77 ? -16.293 4.945 -0.271 1.00 92.44 77 LEU A N 1
ATOM 630 C CA . LEU A 1 77 ? -14.875 5.219 -0.009 1.00 92.44 77 LEU A CA 1
ATOM 631 C C . LEU A 1 77 ? -14.012 3.973 -0.261 1.00 92.44 77 LEU A C 1
ATOM 633 O O . LEU A 1 77 ? -12.994 4.052 -0.953 1.00 92.44 77 LEU A O 1
ATOM 637 N N . ILE A 1 78 ? -14.445 2.823 0.266 1.00 92.44 78 ILE A N 1
ATOM 638 C CA . ILE A 1 78 ? -13.790 1.518 0.101 1.00 92.44 78 ILE A CA 1
ATOM 639 C C . ILE A 1 78 ? -13.719 1.144 -1.380 1.00 92.44 78 ILE A C 1
ATOM 641 O O . ILE A 1 78 ? -12.642 0.821 -1.880 1.00 92.44 78 ILE A O 1
ATOM 645 N N . SER A 1 79 ? -14.836 1.254 -2.103 1.00 91.38 79 SER A N 1
ATOM 646 C CA . SER A 1 79 ? -14.896 0.944 -3.533 1.00 91.38 79 SER A CA 1
ATOM 647 C C . SER A 1 79 ? -14.005 1.871 -4.364 1.00 91.38 79 SER A C 1
ATOM 649 O O . SER A 1 79 ? -13.298 1.408 -5.259 1.00 91.38 79 SER A O 1
ATOM 651 N N . THR A 1 80 ? -14.008 3.173 -4.068 1.00 93.75 80 THR A N 1
ATOM 652 C CA . THR A 1 80 ? -13.211 4.185 -4.786 1.00 93.75 80 THR A CA 1
ATOM 653 C C . THR A 1 80 ? -11.714 3.902 -4.671 1.00 93.75 80 THR A C 1
ATOM 655 O O . THR A 1 80 ? -10.984 3.989 -5.658 1.00 93.75 80 THR A O 1
ATOM 658 N N . HIS A 1 81 ? -11.270 3.473 -3.489 1.00 94.00 81 HIS A N 1
ATOM 659 C CA . HIS A 1 81 ? -9.870 3.158 -3.204 1.00 94.00 81 HIS A CA 1
ATOM 660 C C . HIS A 1 81 ? -9.497 1.696 -3.485 1.00 94.00 81 HIS A C 1
ATOM 662 O O . HIS A 1 81 ? -8.419 1.259 -3.090 1.00 94.00 81 HIS A O 1
ATOM 668 N N . ARG A 1 82 ? -10.367 0.936 -4.172 1.00 92.44 82 ARG A N 1
ATOM 669 C CA . ARG A 1 82 ? -10.170 -0.491 -4.501 1.00 92.44 82 ARG A CA 1
ATOM 670 C C . ARG A 1 82 ? -9.889 -1.369 -3.277 1.00 92.44 82 ARG A C 1
ATOM 672 O O . ARG A 1 82 ? -9.239 -2.409 -3.376 1.00 92.44 82 ARG A O 1
ATOM 679 N N . LEU A 1 83 ? -10.399 -0.952 -2.127 1.00 94.75 83 LEU A N 1
ATOM 680 C CA . LEU A 1 83 ? -10.357 -1.721 -0.897 1.00 94.75 83 LEU A CA 1
ATOM 681 C C . LEU A 1 83 ? -11.475 -2.766 -0.923 1.00 94.75 83 LEU A C 1
ATOM 683 O O . LEU A 1 83 ? -12.530 -2.573 -1.530 1.00 94.75 83 LEU A O 1
ATOM 687 N N . ARG A 1 84 ? -11.261 -3.882 -0.233 1.00 93.19 84 ARG A N 1
ATOM 688 C CA . ARG A 1 84 ? -12.257 -4.936 -0.044 1.00 93.19 84 ARG A CA 1
ATOM 689 C C . ARG A 1 84 ? -12.558 -5.082 1.436 1.00 93.19 84 ARG A C 1
ATOM 691 O O . ARG A 1 84 ? -11.660 -5.273 2.251 1.00 93.19 84 ARG A O 1
ATOM 698 N N . MET A 1 85 ? -13.841 -5.001 1.774 1.00 91.19 85 MET A N 1
ATOM 699 C CA . MET A 1 85 ? -14.307 -5.235 3.134 1.00 91.19 85 MET A CA 1
ATOM 700 C C . MET A 1 85 ? -14.442 -6.744 3.385 1.00 91.19 85 MET A C 1
ATOM 702 O O . MET A 1 85 ? -15.176 -7.405 2.643 1.00 91.19 85 MET A O 1
ATOM 706 N N . PRO A 1 86 ? -13.819 -7.292 4.444 1.00 91.69 86 PRO A N 1
ATOM 707 C CA . PRO A 1 86 ? -14.020 -8.682 4.825 1.00 91.69 86 PRO A CA 1
ATOM 708 C C . PRO A 1 86 ? -15.499 -8.977 5.145 1.00 91.69 86 PRO A C 1
ATOM 710 O O . PRO A 1 86 ? -16.174 -8.133 5.751 1.00 91.69 86 PRO A O 1
ATOM 713 N N . PRO A 1 87 ? -16.018 -10.178 4.823 1.00 89.81 87 PRO A N 1
ATOM 714 C CA . PRO A 1 87 ? -17.422 -10.527 5.057 1.00 89.81 87 PRO A CA 1
ATOM 715 C C . PRO A 1 87 ? -17.872 -10.361 6.514 1.00 89.81 87 PRO A C 1
ATOM 717 O O . PRO A 1 87 ? -18.978 -9.883 6.772 1.00 89.81 87 PRO A O 1
ATOM 720 N N . ASP A 1 88 ? -17.010 -10.706 7.473 1.00 89.94 88 ASP A N 1
ATOM 721 C CA . ASP A 1 88 ? -17.318 -10.596 8.903 1.00 89.94 88 ASP A CA 1
ATOM 722 C C . ASP A 1 88 ? -17.486 -9.138 9.348 1.00 89.94 88 ASP A C 1
ATOM 724 O O . ASP A 1 88 ? -18.367 -8.827 10.156 1.00 89.94 88 ASP A O 1
ATOM 728 N N . LEU A 1 89 ? -16.690 -8.226 8.777 1.00 89.56 89 LEU A N 1
ATOM 729 C CA . LEU A 1 89 ? -16.781 -6.795 9.056 1.00 89.56 89 LEU A CA 1
ATOM 730 C C . LEU A 1 89 ? -18.050 -6.194 8.442 1.00 89.56 89 LEU A C 1
ATOM 732 O O . LEU A 1 89 ? -18.746 -5.415 9.095 1.00 89.56 89 LEU A O 1
ATOM 736 N N . PHE A 1 90 ? -18.408 -6.619 7.230 1.00 88.75 90 PHE A N 1
ATOM 737 C CA . PHE A 1 90 ? -19.661 -6.219 6.594 1.00 88.75 90 PHE A CA 1
ATOM 738 C C . PHE A 1 90 ? -20.883 -6.675 7.400 1.00 88.75 90 PHE A C 1
ATOM 740 O O . PHE A 1 90 ? -21.802 -5.891 7.646 1.00 88.75 90 PHE A O 1
ATOM 747 N N . LEU A 1 91 ? -20.887 -7.927 7.871 1.00 89.62 91 LEU A N 1
ATOM 748 C CA . LEU A 1 91 ? -21.953 -8.454 8.724 1.00 89.62 91 LEU A CA 1
ATOM 749 C C . LEU A 1 91 ? -22.065 -7.685 10.045 1.00 89.62 91 LEU A C 1
ATOM 751 O O . LEU A 1 91 ? -23.182 -7.428 10.494 1.00 89.62 91 LEU A O 1
ATOM 755 N N . MET A 1 92 ? -20.938 -7.281 10.640 1.00 88.25 92 MET A N 1
ATOM 756 C CA . MET A 1 92 ? -20.927 -6.424 11.827 1.00 88.25 92 MET A CA 1
ATOM 757 C C . MET A 1 92 ? -21.595 -5.079 11.558 1.00 88.25 92 MET A C 1
ATOM 759 O O . MET A 1 92 ? -22.507 -4.692 12.284 1.00 88.25 92 MET A O 1
ATOM 763 N N . MET A 1 93 ? -21.156 -4.383 10.509 1.00 86.56 93 MET A N 1
ATOM 764 C CA . MET A 1 93 ? -21.682 -3.071 10.137 1.00 86.56 93 MET A CA 1
ATOM 765 C C . MET A 1 93 ? -23.181 -3.146 9.829 1.00 86.56 93 MET A C 1
ATOM 767 O O . MET A 1 93 ? -23.960 -2.332 10.321 1.00 86.56 93 MET A O 1
ATOM 771 N N . LYS A 1 94 ? -23.610 -4.182 9.098 1.00 86.94 94 LYS A N 1
ATOM 772 C CA . LYS A 1 94 ? -25.026 -4.447 8.818 1.00 86.94 94 LYS A CA 1
ATOM 773 C C . LYS A 1 94 ? -25.824 -4.713 10.094 1.00 86.94 94 LYS A C 1
ATOM 775 O O . LYS A 1 94 ? -26.942 -4.217 10.221 1.00 86.94 94 LYS A O 1
ATOM 780 N N . ALA A 1 95 ? -25.280 -5.486 11.035 1.00 88.62 95 ALA A N 1
ATOM 781 C CA . ALA A 1 95 ? -25.934 -5.744 12.314 1.00 88.62 95 ALA A CA 1
ATOM 782 C C . ALA A 1 95 ? -26.090 -4.455 13.135 1.00 88.62 95 ALA A C 1
ATOM 784 O O . ALA A 1 95 ? -27.172 -4.214 13.660 1.00 88.62 95 ALA A O 1
ATOM 785 N N . LEU A 1 96 ? -25.059 -3.603 13.186 1.00 85.62 96 LEU A N 1
ATOM 786 C CA . LEU A 1 96 ? -25.124 -2.297 13.852 1.00 85.62 96 LEU A CA 1
ATOM 787 C C . LEU A 1 96 ? -26.195 -1.394 13.227 1.00 85.62 96 LEU A C 1
ATOM 789 O O . LEU A 1 96 ? -27.031 -0.868 13.955 1.00 85.62 96 LEU A O 1
ATOM 793 N N . ALA A 1 97 ? -26.223 -1.287 11.896 1.00 84.12 97 ALA A N 1
ATOM 794 C CA . ALA A 1 97 ? -27.241 -0.516 11.183 1.00 84.12 97 ALA A CA 1
ATOM 795 C C . ALA A 1 97 ? -28.660 -1.068 11.418 1.00 84.12 97 ALA A C 1
ATOM 797 O O . ALA A 1 97 ? -29.603 -0.311 11.611 1.00 84.12 97 ALA A O 1
ATOM 798 N N . THR A 1 98 ? -28.815 -2.396 11.469 1.00 87.31 98 THR A N 1
ATOM 799 C CA . THR A 1 98 ? -30.115 -3.035 11.742 1.00 87.31 98 THR A CA 1
ATOM 800 C C . THR A 1 98 ? -30.592 -2.751 13.167 1.00 87.31 98 THR A C 1
ATOM 802 O O . THR A 1 98 ? -31.766 -2.460 13.375 1.00 87.31 98 THR A O 1
ATOM 805 N N . VAL A 1 99 ? -29.691 -2.825 14.153 1.00 88.00 99 VAL A N 1
ATOM 806 C CA . VAL A 1 99 ? -30.007 -2.513 15.555 1.00 88.00 99 VAL A CA 1
ATOM 807 C C . VAL A 1 99 ? -30.405 -1.047 15.704 1.00 88.00 99 VAL A C 1
ATOM 809 O O . VAL A 1 99 ? -31.384 -0.768 16.391 1.00 88.00 99 VAL A O 1
ATOM 812 N N . GLU A 1 100 ? -29.708 -0.129 15.032 1.00 84.44 100 GLU A N 1
ATOM 813 C CA . GLU A 1 100 ? -30.092 1.284 15.022 1.00 84.44 100 GLU A CA 1
ATOM 814 C C . GLU A 1 100 ? -31.468 1.492 14.381 1.00 84.44 100 GLU A C 1
ATOM 816 O O . GLU A 1 100 ? -32.314 2.151 14.976 1.00 84.44 100 GLU A O 1
ATOM 821 N N . GLY A 1 101 ? -31.736 0.881 13.222 1.00 85.38 101 GLY A N 1
ATOM 822 C CA . GLY A 1 101 ? -33.029 1.007 12.543 1.00 85.38 101 GLY A CA 1
ATOM 823 C C . GLY A 1 101 ? -34.203 0.492 13.385 1.00 85.38 101 GLY A C 1
ATOM 824 O O . GLY A 1 101 ? -35.259 1.125 13.444 1.00 85.38 101 GLY A O 1
ATOM 825 N N . VAL A 1 102 ? -34.016 -0.623 14.102 1.00 88.81 102 VAL A N 1
ATOM 826 C CA . VAL A 1 102 ? -35.009 -1.121 15.070 1.00 88.81 102 VAL A CA 1
ATOM 827 C C . VAL A 1 102 ? -35.140 -0.168 16.261 1.00 88.81 102 VAL A C 1
ATOM 829 O O . VAL A 1 102 ? -36.258 0.110 16.685 1.00 88.81 102 VAL A O 1
ATOM 832 N N . GLY A 1 103 ? -34.026 0.361 16.774 1.00 86.75 103 GLY A N 1
ATOM 833 C CA . GLY A 1 103 ? -34.011 1.347 17.858 1.00 86.75 103 GLY A CA 1
ATOM 834 C C . GLY A 1 103 ? -34.803 2.606 17.508 1.00 86.75 103 GLY A C 1
ATOM 835 O O . GLY A 1 103 ? -35.707 2.971 18.249 1.00 86.75 103 GLY A O 1
ATOM 836 N N . LEU A 1 104 ? -34.555 3.186 16.333 1.00 84.19 104 LEU A N 1
ATOM 837 C CA . LEU A 1 104 ? -35.268 4.360 15.814 1.00 84.19 104 LEU A CA 1
ATOM 838 C C . LEU A 1 104 ? -36.754 4.093 15.539 1.00 84.19 104 LEU A C 1
ATOM 840 O O . LEU A 1 104 ? -37.573 5.006 15.621 1.00 84.19 104 LEU A O 1
ATOM 844 N N . SER A 1 105 ? -37.115 2.846 15.222 1.00 85.56 105 SER A N 1
ATOM 845 C CA . SER A 1 105 ? -38.518 2.446 15.054 1.00 85.56 105 SER A CA 1
ATOM 846 C C . SER A 1 105 ? -39.284 2.406 16.384 1.00 85.56 105 SER A C 1
ATOM 848 O O . SER A 1 105 ? -40.508 2.516 16.381 1.00 85.56 105 SER A O 1
ATOM 850 N N . LEU A 1 106 ? -38.581 2.220 17.508 1.00 89.94 106 LEU A N 1
ATOM 851 C CA . LEU A 1 106 ? -39.158 2.167 18.855 1.00 89.94 106 LEU A CA 1
ATOM 852 C C . LEU A 1 106 ? -39.075 3.517 19.578 1.00 89.94 106 LEU A C 1
ATOM 854 O O . LEU A 1 106 ? -40.019 3.904 20.262 1.00 89.94 106 LEU A O 1
ATOM 858 N N . ASP A 1 107 ? -37.954 4.215 19.426 1.00 85.50 107 ASP A N 1
ATOM 859 C CA . ASP A 1 107 ? -37.665 5.516 20.017 1.00 85.50 107 ASP A CA 1
ATOM 860 C C . ASP A 1 107 ? -37.009 6.419 18.953 1.00 85.50 107 ASP A C 1
ATOM 862 O O . ASP A 1 107 ? -35.829 6.247 18.637 1.00 85.50 107 ASP A O 1
ATOM 866 N N . PRO A 1 108 ? -37.751 7.388 18.382 1.00 82.38 108 PRO A N 1
ATOM 867 C CA . PRO A 1 108 ? -37.224 8.303 17.369 1.00 82.38 108 PRO A CA 1
ATOM 868 C C . PRO A 1 108 ? -36.058 9.182 17.845 1.00 82.38 108 PRO A C 1
ATOM 870 O O . PRO A 1 108 ? -35.315 9.694 17.009 1.00 82.38 108 PRO A O 1
ATOM 873 N N . ASP A 1 109 ? -35.897 9.364 19.160 1.00 80.56 109 ASP A N 1
ATOM 874 C CA . ASP A 1 109 ? -34.811 10.138 19.769 1.00 80.56 109 ASP A CA 1
ATOM 875 C C . ASP A 1 109 ? -33.628 9.250 20.214 1.00 80.56 109 ASP A C 1
ATOM 877 O O . ASP A 1 109 ? -32.684 9.738 20.855 1.00 80.56 109 ASP A O 1
ATOM 881 N N . PHE A 1 110 ? -33.651 7.956 19.863 1.00 80.25 110 PHE A N 1
ATOM 882 C CA . PHE A 1 110 ? -32.613 6.989 20.211 1.00 80.25 110 PHE A CA 1
ATOM 883 C C . PHE A 1 110 ? -31.237 7.396 19.668 1.00 80.25 110 PHE A C 1
ATOM 885 O O . PHE A 1 110 ? -31.049 7.626 18.474 1.00 80.25 110 PHE A O 1
ATOM 892 N N . GLN A 1 111 ? -30.235 7.421 20.552 1.00 76.25 111 GLN A N 1
ATOM 893 C CA . GLN A 1 111 ? -28.854 7.787 20.227 1.00 76.25 111 GLN A CA 1
ATOM 894 C C . GLN A 1 111 ? -27.917 6.590 20.422 1.00 76.25 111 GLN A C 1
ATOM 896 O O . GLN A 1 111 ? -27.372 6.363 21.504 1.00 76.25 111 GLN A O 1
ATOM 901 N N . MET A 1 112 ? -27.686 5.826 19.349 1.00 78.44 112 MET A N 1
ATOM 902 C CA . MET A 1 112 ? -26.837 4.623 19.357 1.00 78.44 112 MET A CA 1
ATOM 903 C C . MET A 1 112 ? -25.419 4.897 19.892 1.00 78.44 112 MET A C 1
ATOM 905 O O . MET A 1 112 ? -24.851 4.088 20.630 1.00 78.44 112 MET A O 1
ATOM 909 N N . VAL A 1 113 ? -24.844 6.048 19.536 1.00 76.31 113 VAL A N 1
ATOM 910 C CA . VAL A 1 113 ? -23.472 6.429 19.904 1.00 76.31 113 VAL A CA 1
ATOM 911 C C . VAL A 1 113 ? -23.288 6.527 21.420 1.00 76.31 113 VAL A C 1
ATOM 913 O O . VAL A 1 113 ? -22.288 6.031 21.952 1.00 76.31 113 VAL A O 1
ATOM 916 N N . ASP A 1 114 ? -24.253 7.106 22.133 1.00 76.94 114 ASP A N 1
ATOM 917 C CA . ASP A 1 114 ? -24.179 7.277 23.588 1.00 76.94 114 ASP A CA 1
ATOM 918 C C . ASP A 1 114 ? -24.147 5.920 24.301 1.00 76.94 114 ASP A C 1
ATOM 920 O O . ASP A 1 114 ? -23.379 5.710 25.244 1.00 76.94 114 ASP A O 1
ATOM 924 N N . HIS A 1 115 ? -24.903 4.951 23.784 1.00 81.50 115 HIS A N 1
ATOM 925 C CA . HIS A 1 115 ? -24.921 3.584 24.297 1.00 81.50 115 HIS A CA 1
ATOM 926 C C . HIS A 1 115 ? -23.668 2.776 23.920 1.00 81.50 115 HIS A C 1
ATOM 928 O O . HIS A 1 115 ? -23.232 1.920 24.695 1.00 81.50 115 HIS A O 1
ATOM 934 N N . ALA A 1 116 ? -23.047 3.052 22.769 1.00 80.31 116 ALA A N 1
ATOM 935 C CA . ALA A 1 116 ? -21.832 2.370 22.315 1.00 80.31 116 ALA A CA 1
ATOM 936 C C . ALA A 1 116 ? -20.550 2.888 23.001 1.00 80.31 116 ALA A C 1
ATOM 938 O O . ALA A 1 116 ? -19.612 2.122 23.245 1.00 80.31 116 ALA A O 1
ATOM 939 N N . THR A 1 117 ? -20.512 4.173 23.363 1.00 78.12 117 THR A N 1
ATOM 940 C CA . THR A 1 117 ? -19.372 4.842 24.017 1.00 78.12 117 THR A CA 1
ATOM 941 C C . THR A 1 117 ? -18.793 4.084 25.228 1.00 78.12 117 THR A C 1
ATOM 943 O O . THR A 1 117 ? -17.577 3.846 25.255 1.00 78.12 117 THR A O 1
ATOM 946 N N . PRO A 1 118 ? -19.585 3.646 26.233 1.00 84.00 118 PRO A N 1
ATOM 947 C CA . PRO A 1 118 ? -19.044 2.914 27.381 1.00 84.00 118 PRO A CA 1
ATOM 948 C C . PRO A 1 118 ? -18.427 1.562 26.997 1.00 84.00 118 PRO A C 1
ATOM 950 O O . PRO A 1 118 ? -17.464 1.126 27.634 1.00 84.00 118 PRO A O 1
ATOM 953 N N . PHE A 1 119 ? -18.934 0.911 25.947 1.00 82.31 119 PHE A N 1
ATOM 954 C CA . PHE A 1 119 ? -18.374 -0.341 25.441 1.00 82.31 119 PHE A CA 1
ATOM 955 C C . PHE A 1 119 ? -17.008 -0.113 24.783 1.00 82.31 119 PHE A C 1
ATOM 957 O O . PHE A 1 119 ? -16.041 -0.790 25.130 1.00 82.31 119 PHE A O 1
ATOM 964 N N . ILE A 1 120 ? -16.898 0.901 23.918 1.00 80.62 120 ILE A N 1
ATOM 965 C CA . ILE A 1 120 ? -15.635 1.308 23.278 1.00 80.62 120 ILE A CA 1
ATOM 966 C C . ILE A 1 120 ? -14.571 1.617 24.341 1.00 80.62 120 ILE A C 1
ATOM 968 O O . ILE A 1 120 ? -13.434 1.146 24.249 1.00 80.62 120 ILE A O 1
ATOM 972 N N . ARG A 1 121 ? -14.945 2.358 25.394 1.00 82.44 121 ARG A N 1
ATOM 973 C CA . ARG A 1 121 ? -14.041 2.687 26.506 1.00 82.44 121 ARG A CA 1
ATOM 974 C C . ARG A 1 121 ? -13.545 1.437 27.237 1.00 82.44 121 ARG A C 1
ATOM 976 O O . ARG A 1 121 ? -12.355 1.353 27.539 1.00 82.44 121 ARG A O 1
ATOM 983 N N . ARG A 1 122 ? -14.429 0.468 27.500 1.00 84.56 122 ARG A N 1
ATOM 984 C CA . ARG A 1 122 ? -14.070 -0.800 28.156 1.00 84.56 122 ARG A CA 1
ATOM 985 C C . ARG A 1 122 ? -13.079 -1.602 27.315 1.00 84.56 122 ARG A C 1
ATOM 987 O O . ARG A 1 122 ? -12.044 -2.002 27.840 1.00 84.56 122 ARG A O 1
ATOM 994 N N . VAL A 1 123 ? -13.344 -1.766 26.017 1.00 82.25 123 VAL A N 1
ATOM 995 C CA . VAL A 1 123 ? -12.441 -2.506 25.117 1.00 82.25 123 VAL A CA 1
ATOM 996 C C . VAL A 1 123 ? -11.068 -1.834 25.040 1.00 82.25 123 VAL A C 1
ATOM 998 O O . VAL A 1 123 ? -10.048 -2.518 25.098 1.00 82.25 123 VAL A O 1
ATOM 1001 N N . ARG A 1 124 ? -11.008 -0.496 24.996 1.00 81.69 124 ARG A N 1
ATOM 1002 C CA . ARG A 1 124 ? -9.726 0.223 25.017 1.00 81.69 124 ARG A CA 1
ATOM 1003 C C . ARG A 1 124 ? -8.965 0.019 26.329 1.00 81.69 124 ARG A C 1
ATOM 1005 O O . ARG A 1 124 ? -7.765 -0.228 26.306 1.00 81.69 124 ARG A O 1
ATOM 1012 N N . MET A 1 125 ? -9.646 0.073 27.473 1.00 82.75 125 MET A N 1
ATOM 1013 C CA . MET A 1 125 ? -9.018 -0.206 28.773 1.00 82.75 125 MET A CA 1
ATOM 1014 C C . MET A 1 125 ? -8.460 -1.634 28.855 1.00 82.75 125 MET A C 1
ATOM 1016 O O . MET A 1 125 ? -7.385 -1.842 29.413 1.00 82.75 125 MET A O 1
ATOM 1020 N N . GLU A 1 126 ? -9.147 -2.613 28.263 1.00 80.81 126 GLU A N 1
ATOM 1021 C CA . GLU A 1 126 ? -8.665 -3.996 28.182 1.00 80.81 126 GLU A CA 1
ATOM 1022 C C . GLU A 1 126 ? -7.458 -4.166 27.246 1.00 80.81 126 GLU A C 1
ATOM 1024 O O . GLU A 1 126 ? -6.609 -5.027 27.493 1.00 80.81 126 GLU A O 1
ATOM 1029 N N . GLN A 1 127 ? -7.348 -3.358 26.184 1.00 71.31 127 GLN A N 1
ATOM 1030 C CA . GLN A 1 127 ? -6.157 -3.332 25.326 1.00 71.31 127 GLN A CA 1
ATOM 1031 C C . GLN A 1 127 ? -4.923 -2.820 26.086 1.00 71.31 127 GLN A C 1
ATOM 1033 O O . GLN A 1 127 ? -3.866 -3.441 26.013 1.00 71.31 127 GLN A O 1
ATOM 1038 N N . PHE A 1 128 ? -5.062 -1.756 26.883 1.00 72.31 128 PHE A N 1
ATOM 1039 C CA . PHE A 1 128 ? -3.954 -1.165 27.654 1.00 72.31 128 PHE A CA 1
ATOM 1040 C C . PHE A 1 128 ? -3.703 -1.825 29.018 1.00 72.31 128 PHE A C 1
ATOM 1042 O O . PHE A 1 128 ? -2.912 -1.324 29.819 1.00 72.31 128 PHE A O 1
ATOM 1049 N N . HIS A 1 129 ? -4.347 -2.957 29.313 1.00 80.75 129 HIS A N 1
ATOM 1050 C CA . HIS A 1 129 ? -4.142 -3.637 30.585 1.00 80.75 129 HIS A CA 1
ATOM 1051 C C . HIS A 1 129 ? -2.670 -4.097 30.712 1.00 80.75 129 HIS A C 1
ATOM 1053 O O . HIS A 1 129 ? -2.186 -4.834 29.850 1.00 80.75 129 HIS A O 1
ATOM 1059 N N . PRO A 1 130 ? -1.940 -3.754 31.792 1.00 76.38 130 PRO A N 1
ATOM 1060 C CA . PRO A 1 130 ? -0.484 -3.941 31.875 1.00 76.38 130 PRO A CA 1
ATOM 1061 C C . PRO A 1 130 ? -0.043 -5.402 31.721 1.00 76.38 130 PRO A C 1
ATOM 1063 O O . PRO A 1 130 ? 0.973 -5.695 31.096 1.00 76.38 130 PRO A O 1
ATOM 1066 N N . LYS A 1 131 ? -0.852 -6.349 32.215 1.00 81.00 131 LYS A N 1
ATOM 1067 C CA . LYS A 1 131 ? -0.626 -7.791 32.013 1.00 81.00 131 LYS A CA 1
ATOM 1068 C C . LYS A 1 131 ? -0.624 -8.191 30.532 1.00 81.00 131 LYS A C 1
ATOM 1070 O O . LYS A 1 131 ? 0.113 -9.092 30.151 1.00 81.00 131 LYS A O 1
ATOM 1075 N N . ARG A 1 132 ? -1.456 -7.541 29.719 1.00 74.81 132 ARG A N 1
ATOM 1076 C CA . ARG A 1 132 ? -1.601 -7.813 28.291 1.00 74.81 132 ARG A CA 1
ATOM 1077 C C . ARG A 1 132 ? -0.450 -7.204 27.501 1.00 74.81 132 ARG A C 1
ATOM 1079 O O . ARG A 1 132 ? 0.209 -7.922 26.764 1.00 74.81 132 ARG A O 1
ATOM 1086 N N . VAL A 1 133 ? -0.131 -5.941 27.773 1.00 79.19 133 VAL A N 1
ATOM 1087 C CA . VAL A 1 133 ? 1.041 -5.268 27.195 1.00 79.19 133 VAL A CA 1
ATOM 1088 C C . VAL A 1 133 ? 2.317 -6.073 27.472 1.00 79.19 133 VAL A C 1
ATOM 1090 O O . VAL A 1 133 ? 3.114 -6.304 26.569 1.00 79.19 133 VAL A O 1
ATOM 1093 N N . ALA A 1 134 ? 2.484 -6.597 28.691 1.00 83.62 134 ALA A N 1
ATOM 1094 C CA . ALA A 1 134 ? 3.612 -7.464 29.028 1.00 83.62 134 ALA A CA 1
ATOM 1095 C C . ALA A 1 134 ? 3.628 -8.790 28.238 1.00 83.62 134 ALA A C 1
ATOM 1097 O O . ALA A 1 134 ? 4.700 -9.280 27.881 1.00 83.62 134 ALA A O 1
ATOM 1098 N N . GLN A 1 135 ? 2.462 -9.382 27.960 1.00 82.75 135 GLN A N 1
ATOM 1099 C CA . GLN A 1 135 ? 2.352 -10.587 27.129 1.00 82.75 135 GLN A CA 1
ATOM 1100 C C . GLN A 1 135 ? 2.700 -10.303 25.667 1.00 82.75 135 GLN A C 1
ATOM 1102 O O . GLN A 1 135 ? 3.447 -11.082 25.073 1.00 82.75 135 GLN A O 1
ATOM 1107 N N . ASP A 1 136 ? 2.222 -9.188 25.118 1.00 80.31 136 ASP A N 1
ATOM 1108 C CA . ASP A 1 136 ? 2.502 -8.783 23.741 1.00 80.31 136 ASP A CA 1
ATOM 1109 C C . ASP A 1 136 ? 3.990 -8.454 23.567 1.00 80.31 136 ASP A C 1
ATOM 1111 O O . ASP A 1 136 ? 4.631 -8.985 22.664 1.00 80.31 136 ASP A O 1
ATOM 1115 N N . ILE A 1 137 ? 4.595 -7.711 24.503 1.00 85.88 137 ILE A N 1
ATOM 1116 C CA . ILE A 1 137 ? 6.047 -7.456 24.521 1.00 85.88 137 ILE A CA 1
ATOM 1117 C C . ILE A 1 137 ? 6.835 -8.766 24.605 1.00 85.88 137 ILE A C 1
ATOM 1119 O O . ILE A 1 137 ? 7.819 -8.941 23.887 1.00 85.88 137 ILE A O 1
ATOM 1123 N N . LYS A 1 138 ? 6.415 -9.711 25.455 1.00 91.12 138 LYS A N 1
ATOM 1124 C CA . LYS A 1 138 ? 7.068 -11.023 25.556 1.00 91.12 138 LYS A CA 1
ATOM 1125 C C . LYS A 1 138 ? 6.983 -11.790 24.235 1.00 91.12 138 LYS A C 1
ATOM 1127 O O . LYS A 1 138 ? 7.966 -12.414 23.835 1.00 91.12 138 LYS A O 1
ATOM 1132 N N . LYS A 1 139 ? 5.828 -11.753 23.567 1.00 87.38 139 LYS A N 1
ATOM 1133 C CA . LYS A 1 139 ? 5.617 -12.409 22.274 1.00 87.38 139 LYS A CA 1
ATOM 1134 C C . LYS A 1 139 ? 6.501 -11.777 21.198 1.00 87.38 139 LYS A C 1
ATOM 1136 O O . LYS A 1 139 ? 7.321 -12.490 20.622 1.00 87.38 139 LYS A O 1
ATOM 1141 N N . SER A 1 140 ? 6.426 -10.460 21.015 1.00 86.88 140 SER A N 1
ATOM 1142 C CA . SER A 1 140 ? 7.244 -9.723 20.044 1.00 86.88 140 SER A CA 1
ATOM 1143 C C . SER A 1 140 ? 8.740 -9.877 20.320 1.00 86.88 140 SER A C 1
ATOM 1145 O O . SER A 1 140 ? 9.528 -10.089 19.403 1.00 86.88 140 SER A O 1
ATOM 1147 N N . GLY A 1 141 ? 9.149 -9.858 21.592 1.00 91.38 141 GLY A N 1
ATOM 1148 C CA . GLY A 1 141 ? 10.530 -10.120 21.991 1.00 91.38 141 GLY A CA 1
ATOM 1149 C C . GLY A 1 141 ? 10.985 -11.534 21.625 1.00 91.38 141 GLY A C 1
ATOM 1150 O O . GLY A 1 141 ? 12.102 -11.718 21.148 1.00 91.38 141 GLY A O 1
ATOM 1151 N N . SER A 1 142 ? 10.117 -12.537 21.787 1.00 90.69 142 SER A N 1
ATOM 1152 C CA . SER A 1 142 ? 10.430 -13.913 21.385 1.00 90.69 142 SER A CA 1
ATOM 1153 C C . SER A 1 142 ? 10.555 -14.078 19.867 1.00 90.69 142 SER A C 1
ATOM 1155 O O . SER A 1 142 ? 11.430 -14.811 19.413 1.00 90.69 142 SER A O 1
ATOM 1157 N N . GLU A 1 143 ? 9.734 -13.373 19.085 1.00 88.12 143 GLU A N 1
ATOM 1158 C CA . GLU A 1 143 ? 9.823 -13.350 17.620 1.00 88.12 143 GLU A CA 1
ATOM 1159 C C . GLU A 1 143 ? 11.111 -12.660 17.157 1.00 88.12 143 GLU A C 1
ATOM 1161 O O . GLU A 1 143 ? 11.821 -13.197 16.309 1.00 88.12 143 GLU A O 1
ATOM 1166 N N . LEU A 1 144 ? 11.488 -11.542 17.784 1.00 90.88 144 LEU A N 1
ATOM 1167 C CA . LEU A 1 144 ? 12.745 -10.851 17.493 1.00 90.88 144 LEU A CA 1
ATOM 1168 C C . LEU A 1 144 ? 13.970 -11.728 17.790 1.00 90.88 144 LEU A C 1
ATOM 1170 O O . LEU A 1 144 ? 14.919 -11.758 17.008 1.00 90.88 144 LEU A O 1
ATOM 1174 N N . VAL A 1 145 ? 13.949 -12.473 18.900 1.00 91.88 145 VAL A N 1
ATOM 1175 C CA . VAL A 1 145 ? 15.020 -13.423 19.238 1.00 91.88 145 VAL A CA 1
ATOM 1176 C C . VAL A 1 145 ? 15.112 -14.542 18.201 1.00 91.88 145 VAL A C 1
ATOM 1178 O O . VAL A 1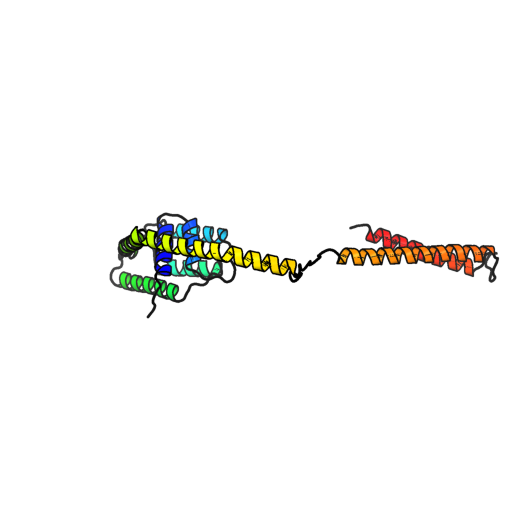 145 ? 16.220 -14.879 17.789 1.00 91.88 145 VAL A O 1
ATOM 1181 N N . ARG A 1 146 ? 13.979 -15.093 17.744 1.00 90.06 146 ARG A N 1
ATOM 1182 C CA . ARG A 1 146 ? 13.968 -16.106 16.672 1.00 90.06 146 ARG A CA 1
ATOM 1183 C C . ARG A 1 146 ? 14.554 -15.554 15.378 1.00 90.06 146 ARG A C 1
ATOM 1185 O O . ARG A 1 146 ? 15.457 -16.166 14.819 1.00 90.06 146 ARG A O 1
ATOM 1192 N N . LEU A 1 147 ? 14.133 -14.358 14.970 1.00 88.44 147 LEU A N 1
ATOM 1193 C CA . LEU A 1 147 ? 14.660 -13.693 13.781 1.00 88.44 147 LEU A CA 1
ATOM 1194 C C . LEU A 1 147 ? 16.185 -13.509 13.867 1.00 88.44 147 LEU A C 1
ATOM 1196 O O . LEU A 1 147 ? 16.914 -13.835 12.933 1.00 88.44 147 LEU A O 1
ATOM 1200 N N . MET A 1 148 ? 16.686 -13.051 15.017 1.00 90.56 148 MET A N 1
ATOM 1201 C CA . MET A 1 148 ? 18.124 -12.891 15.257 1.00 90.56 148 MET A CA 1
ATOM 1202 C C . MET A 1 148 ? 18.890 -14.222 15.239 1.00 90.56 148 MET A C 1
ATOM 1204 O O . MET A 1 148 ? 20.069 -14.241 14.887 1.00 90.56 148 MET A O 1
ATOM 1208 N N . GLN A 1 149 ? 18.246 -15.334 15.598 1.00 90.81 149 GLN A N 1
ATOM 1209 C CA . GLN A 1 149 ? 18.831 -16.676 15.510 1.00 90.81 149 GLN A CA 1
ATOM 1210 C C . GLN A 1 149 ? 18.830 -17.235 14.078 1.00 90.81 149 GLN A C 1
ATOM 1212 O O . GLN A 1 149 ? 19.739 -17.987 13.723 1.00 90.81 149 GLN A O 1
ATOM 1217 N N . GLU A 1 150 ? 17.855 -16.859 13.251 1.00 89.19 150 GLU A N 1
ATOM 1218 C CA . GLU A 1 150 ? 17.693 -17.344 11.874 1.00 89.19 150 GLU A CA 1
ATOM 1219 C C . GLU A 1 150 ? 18.568 -16.581 10.864 1.00 89.19 150 GLU A C 1
ATOM 1221 O O . GLU A 1 150 ? 19.191 -17.201 9.995 1.00 89.19 150 GLU A O 1
ATOM 1226 N N . ILE A 1 151 ? 18.713 -15.257 11.024 1.00 92.62 151 ILE A N 1
ATOM 1227 C CA . ILE A 1 151 ? 19.512 -14.386 10.135 1.00 92.62 151 ILE A CA 1
ATOM 1228 C C . ILE A 1 151 ? 20.926 -14.935 9.848 1.00 92.62 151 ILE A C 1
ATOM 1230 O O . ILE A 1 151 ? 21.327 -14.980 8.679 1.00 92.62 151 ILE A O 1
ATOM 1234 N N . PRO A 1 152 ? 21.716 -15.382 10.846 1.00 89.06 152 PRO A N 1
ATOM 1235 C CA . PRO A 1 152 ? 23.050 -15.921 10.594 1.00 89.06 152 PRO A CA 1
ATOM 1236 C C . PRO A 1 152 ? 23.048 -17.147 9.670 1.00 89.06 152 PRO A C 1
ATOM 1238 O O . PRO A 1 152 ? 24.002 -17.346 8.915 1.00 89.06 152 PRO A O 1
ATOM 1241 N N . GLY A 1 153 ? 22.003 -17.978 9.732 1.00 88.31 153 GLY A N 1
ATOM 1242 C CA . GLY A 1 153 ? 21.833 -19.153 8.877 1.00 88.31 153 GLY A CA 1
ATOM 1243 C C . GLY A 1 153 ? 21.581 -18.769 7.422 1.00 88.31 153 GLY A C 1
ATOM 1244 O O . GLY A 1 153 ? 22.278 -19.266 6.534 1.00 88.31 153 GLY A O 1
ATOM 1245 N N . GLU A 1 154 ? 20.670 -17.823 7.197 1.00 89.00 154 GLU A N 1
ATOM 1246 C CA . GLU A 1 154 ? 20.353 -17.282 5.869 1.00 89.00 154 GLU A CA 1
ATOM 1247 C C . GLU A 1 154 ? 21.568 -16.606 5.226 1.00 89.00 154 GLU A C 1
ATOM 1249 O O . GLU A 1 154 ? 21.941 -16.911 4.090 1.00 89.00 154 GLU A O 1
ATOM 1254 N N . LEU A 1 155 ? 22.291 -15.779 5.990 1.00 89.38 155 LEU A N 1
ATOM 1255 C CA . LEU A 1 155 ? 23.528 -15.150 5.523 1.00 89.38 155 LEU A CA 1
ATOM 1256 C C . LEU A 1 155 ? 24.580 -16.194 5.129 1.00 89.38 155 LEU A C 1
ATOM 1258 O O . LEU A 1 155 ? 25.188 -16.092 4.062 1.00 89.38 155 LEU A O 1
ATOM 1262 N N . ARG A 1 156 ? 24.780 -17.242 5.943 1.00 89.50 156 ARG A N 1
ATOM 1263 C CA . ARG A 1 156 ? 25.678 -18.359 5.592 1.00 89.50 156 ARG A CA 1
ATOM 1264 C C . ARG A 1 156 ? 25.214 -19.084 4.328 1.00 89.50 156 ARG A C 1
ATOM 1266 O O . ARG A 1 156 ? 26.060 -19.486 3.525 1.00 89.50 156 ARG A O 1
ATOM 1273 N N . GLY A 1 157 ? 23.905 -19.249 4.146 1.00 88.50 157 GLY A N 1
ATOM 1274 C CA . GLY A 1 157 ? 23.292 -19.804 2.941 1.00 88.50 157 GLY A CA 1
ATOM 1275 C C . GLY A 1 157 ? 23.655 -18.999 1.695 1.00 88.50 157 GLY A C 1
ATOM 1276 O O . GLY A 1 157 ? 24.223 -19.557 0.750 1.00 88.50 157 GLY A O 1
ATOM 1277 N N . LEU A 1 158 ? 23.440 -17.683 1.738 1.00 88.25 158 LEU A N 1
ATOM 1278 C CA . LEU A 1 158 ? 23.793 -16.746 0.667 1.00 88.25 158 LEU A CA 1
ATOM 1279 C C . LEU A 1 158 ? 25.300 -16.748 0.374 1.00 88.25 158 LEU A C 1
ATOM 1281 O O . LEU A 1 158 ? 25.713 -16.914 -0.774 1.00 88.25 158 LEU A O 1
ATOM 1285 N N . LEU A 1 159 ? 26.148 -16.672 1.405 1.00 88.56 159 LEU A N 1
ATOM 1286 C CA . LEU A 1 159 ? 27.610 -16.755 1.272 1.00 88.56 159 LEU A CA 1
ATOM 1287 C C . LEU A 1 159 ? 28.065 -18.071 0.625 1.00 88.56 159 LEU A C 1
ATOM 1289 O O . LEU A 1 159 ? 28.980 -18.083 -0.202 1.00 88.56 159 LEU A O 1
ATOM 1293 N N . LYS A 1 160 ? 27.419 -19.192 0.959 1.00 89.19 160 LYS A N 1
ATOM 1294 C CA . LYS A 1 160 ? 27.703 -20.505 0.362 1.00 89.19 160 LYS A CA 1
ATOM 1295 C C . LYS A 1 160 ? 27.248 -20.582 -1.094 1.00 89.19 160 LYS A C 1
ATOM 1297 O O . LYS A 1 160 ? 27.937 -21.208 -1.900 1.00 89.19 160 LYS A O 1
ATOM 1302 N N . GLN A 1 161 ? 26.121 -19.967 -1.444 1.00 86.81 161 GLN A N 1
ATOM 1303 C CA . GLN A 1 161 ? 25.667 -19.862 -2.830 1.00 86.81 161 GLN A CA 1
ATOM 1304 C C . GLN A 1 161 ? 26.606 -18.978 -3.663 1.00 86.81 161 GLN A C 1
ATOM 1306 O O . GLN A 1 161 ? 26.973 -19.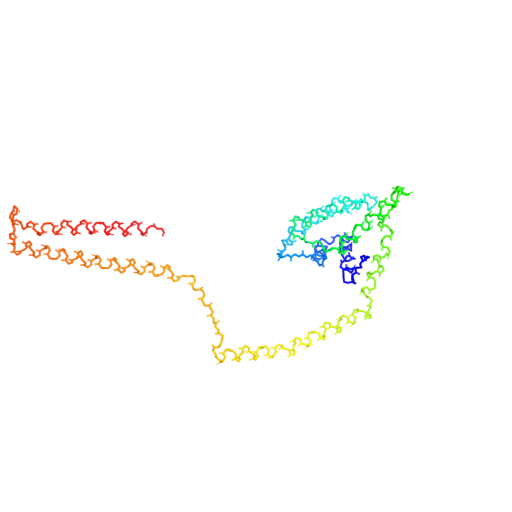387 -4.766 1.00 86.81 161 GLN A O 1
ATOM 1311 N N . MET A 1 162 ? 27.070 -17.846 -3.113 1.00 86.06 162 MET A N 1
ATOM 1312 C CA . MET A 1 162 ? 28.069 -16.971 -3.746 1.00 86.06 162 MET A CA 1
ATOM 1313 C C . MET A 1 162 ? 29.383 -17.715 -3.996 1.00 86.06 162 MET A C 1
ATOM 1315 O O . MET A 1 162 ? 29.860 -17.761 -5.126 1.00 86.06 162 MET A O 1
ATOM 1319 N N . ARG A 1 163 ? 29.930 -18.393 -2.975 1.00 85.00 163 ARG A N 1
ATOM 1320 C CA . ARG A 1 163 ? 31.169 -19.188 -3.104 1.00 85.00 163 ARG A CA 1
ATOM 1321 C C . ARG A 1 163 ? 31.073 -20.312 -4.135 1.00 85.00 163 ARG A C 1
ATOM 1323 O O . ARG A 1 163 ? 32.080 -20.695 -4.713 1.00 85.00 163 ARG A O 1
ATOM 1330 N N . ARG A 1 164 ? 29.879 -20.874 -4.337 1.00 88.31 164 ARG A N 1
ATOM 1331 C CA . ARG A 1 164 ? 29.627 -21.947 -5.312 1.00 88.31 164 ARG A CA 1
ATOM 1332 C C . ARG A 1 164 ? 29.298 -21.422 -6.712 1.00 88.31 164 ARG A C 1
ATOM 1334 O O . ARG A 1 164 ? 28.949 -22.232 -7.564 1.00 88.31 164 ARG A O 1
ATOM 1341 N N . GLY A 1 165 ? 29.329 -20.104 -6.931 1.00 76.25 165 GLY A N 1
ATOM 1342 C CA . GLY A 1 165 ? 28.953 -19.492 -8.209 1.00 76.25 165 GLY A CA 1
ATOM 1343 C C . GLY A 1 165 ? 27.494 -19.743 -8.603 1.00 76.25 165 GLY A C 1
ATOM 1344 O O . GLY A 1 165 ? 27.148 -19.655 -9.774 1.00 76.25 165 GLY A O 1
ATOM 1345 N N . LYS A 1 166 ? 26.628 -20.103 -7.642 1.00 77.00 166 LYS A N 1
ATOM 1346 C CA . LYS A 1 166 ? 25.196 -20.347 -7.889 1.00 77.00 166 LYS A CA 1
ATOM 1347 C C . LYS A 1 166 ? 24.371 -19.065 -7.881 1.00 77.00 166 LYS A C 1
ATOM 1349 O O . LYS A 1 166 ? 23.212 -19.097 -8.280 1.00 77.00 166 LYS A O 1
ATOM 1354 N N . VAL A 1 167 ? 24.958 -17.961 -7.421 1.00 75.56 167 VAL A N 1
ATOM 1355 C CA . VAL A 1 167 ? 24.348 -16.637 -7.523 1.00 75.56 167 VAL A CA 1
ATOM 1356 C C . VAL A 1 167 ? 24.484 -16.182 -8.968 1.00 75.56 167 VAL A C 1
ATOM 1358 O O . VAL A 1 167 ? 25.565 -15.805 -9.413 1.00 75.56 167 VAL A O 1
ATOM 1361 N N . LYS A 1 168 ? 23.383 -16.279 -9.710 1.00 69.19 168 LYS A N 1
ATOM 1362 C CA . LYS A 1 168 ? 23.264 -15.693 -11.040 1.00 69.19 168 LYS A CA 1
ATOM 1363 C C . LYS A 1 168 ? 22.833 -14.245 -10.854 1.00 69.19 168 LYS A C 1
ATOM 1365 O O . LYS A 1 168 ? 21.744 -13.998 -10.349 1.00 69.19 168 LYS A O 1
ATOM 1370 N N . ILE A 1 169 ? 23.697 -13.308 -11.223 1.00 71.94 169 ILE A N 1
ATOM 1371 C CA . ILE A 1 169 ? 23.303 -11.908 -11.359 1.00 71.94 169 ILE A CA 1
ATOM 1372 C C . ILE A 1 169 ? 22.760 -11.771 -12.778 1.00 71.94 169 ILE A C 1
ATOM 1374 O O . ILE A 1 169 ? 23.515 -11.858 -13.746 1.00 71.94 169 ILE A O 1
ATOM 1378 N N . GLU A 1 170 ? 21.444 -11.649 -12.900 1.00 61.03 170 GLU A N 1
ATOM 1379 C CA . GLU A 1 170 ? 20.787 -11.393 -14.177 1.00 61.03 170 GLU A CA 1
ATOM 1380 C C . GLU A 1 170 ? 20.958 -9.908 -14.512 1.00 61.03 170 GLU A C 1
ATOM 1382 O O . GLU A 1 170 ? 20.261 -9.040 -13.994 1.00 61.03 170 GLU A O 1
ATOM 1387 N N . PHE A 1 171 ? 21.969 -9.602 -15.324 1.00 59.84 171 PHE A N 1
ATOM 1388 C CA . PHE A 1 171 ? 22.178 -8.258 -15.847 1.00 59.84 171 PHE A CA 1
ATOM 1389 C C . PHE A 1 171 ? 21.252 -8.045 -17.049 1.00 59.84 171 PHE A C 1
ATOM 1391 O O . PHE A 1 171 ? 21.602 -8.388 -18.177 1.00 59.84 171 PHE A O 1
ATOM 1398 N N . GLU A 1 172 ? 20.073 -7.463 -16.824 1.00 60.47 172 GLU A N 1
ATOM 1399 C CA . GLU A 1 172 ? 19.220 -6.972 -17.911 1.00 60.47 172 GLU A CA 1
ATOM 1400 C C . GLU A 1 172 ? 19.828 -5.664 -18.453 1.00 60.47 172 GLU A C 1
ATOM 1402 O O . GLU A 1 172 ? 19.559 -4.562 -17.969 1.00 60.47 172 GLU A O 1
ATOM 1407 N N . HIS A 1 173 ? 20.753 -5.777 -19.411 1.00 58.69 173 HIS A N 1
ATOM 1408 C CA . HIS A 1 173 ? 21.515 -4.629 -19.897 1.00 58.69 173 HIS A CA 1
ATOM 1409 C C . HIS A 1 173 ? 20.696 -3.805 -20.905 1.00 58.69 173 HIS A C 1
ATOM 1411 O O . HIS A 1 173 ? 20.862 -3.910 -22.117 1.00 58.69 173 HIS A O 1
ATOM 1417 N N . ARG A 1 174 ? 19.806 -2.947 -20.392 1.00 60.66 174 ARG A N 1
ATOM 1418 C CA . ARG A 1 174 ? 19.033 -1.977 -21.187 1.00 60.66 174 ARG A CA 1
ATOM 1419 C C . ARG A 1 174 ? 19.954 -0.880 -21.736 1.00 60.66 174 ARG A C 1
ATOM 1421 O O . ARG A 1 174 ? 20.107 0.170 -21.120 1.00 60.66 174 ARG A O 1
ATOM 1428 N N . GLY A 1 175 ? 20.619 -1.133 -22.862 1.00 63.81 175 GLY A N 1
ATOM 1429 C CA . GLY A 1 175 ? 21.531 -0.155 -23.473 1.00 63.81 175 GLY A CA 1
ATOM 1430 C C . GLY A 1 175 ? 22.524 -0.689 -24.506 1.00 63.81 175 GLY A C 1
ATOM 1431 O O . GLY A 1 175 ? 23.203 0.117 -25.143 1.00 63.81 175 GLY A O 1
ATOM 1432 N N . LEU A 1 176 ? 22.599 -2.008 -24.719 1.00 68.38 176 LEU A N 1
ATOM 1433 C CA . LEU A 1 176 ? 23.465 -2.595 -25.749 1.00 68.38 176 LEU A CA 1
ATOM 1434 C C . LEU A 1 176 ? 22.820 -2.613 -27.143 1.00 68.38 176 LEU A C 1
ATOM 1436 O O . LEU A 1 176 ? 23.531 -2.465 -28.137 1.00 68.38 176 LEU A O 1
ATOM 1440 N N . GLU A 1 177 ? 21.493 -2.707 -27.248 1.00 70.56 177 GLU A N 1
ATOM 1441 C CA . GLU A 1 177 ? 20.781 -2.629 -28.532 1.00 70.56 177 GLU A CA 1
ATOM 1442 C C . GLU A 1 177 ? 21.110 -1.350 -29.329 1.00 70.56 177 GLU A C 1
ATOM 1444 O O . GLU A 1 177 ? 21.448 -1.456 -30.513 1.00 70.56 177 GLU A O 1
ATOM 1449 N N . PRO A 1 178 ? 21.103 -0.138 -28.731 1.00 73.88 178 PRO A N 1
ATOM 1450 C CA . PRO A 1 178 ? 21.527 1.075 -29.428 1.00 73.88 178 PRO A CA 1
ATOM 1451 C C . PRO A 1 178 ? 22.985 1.027 -29.905 1.00 73.88 178 PRO A C 1
ATOM 1453 O O . PRO A 1 178 ? 23.299 1.580 -30.964 1.00 73.88 178 PRO A O 1
ATOM 1456 N N . MET A 1 179 ? 23.877 0.362 -29.159 1.00 74.31 179 MET A N 1
ATOM 1457 C CA . MET A 1 179 ? 25.287 0.211 -29.536 1.00 74.31 179 MET A CA 1
ATOM 1458 C C . MET A 1 179 ? 25.454 -0.710 -30.746 1.00 74.31 179 MET A C 1
ATOM 1460 O O . MET A 1 179 ? 26.152 -0.337 -31.689 1.00 74.31 179 MET A O 1
ATOM 1464 N N . LEU A 1 180 ? 24.765 -1.854 -30.767 1.00 76.62 180 LEU A N 1
ATOM 1465 C CA . LEU A 1 180 ? 24.779 -2.792 -31.897 1.00 76.62 180 LEU A CA 1
ATOM 1466 C C . LEU A 1 180 ? 24.264 -2.127 -33.181 1.00 76.62 180 LEU A C 1
ATOM 1468 O O . LEU A 1 180 ? 24.924 -2.163 -34.219 1.00 76.62 180 LEU A O 1
ATOM 1472 N N . ILE A 1 181 ? 23.144 -1.404 -33.088 1.00 76.25 181 ILE A N 1
ATOM 1473 C CA . ILE A 1 181 ? 22.562 -0.676 -34.226 1.00 76.25 181 ILE A CA 1
ATOM 1474 C C . ILE A 1 181 ? 23.503 0.432 -34.731 1.00 76.25 181 ILE A C 1
ATOM 1476 O O . ILE A 1 181 ? 23.524 0.750 -35.925 1.00 76.25 181 ILE A O 1
ATOM 1480 N N . THR A 1 182 ? 24.265 1.065 -33.838 1.00 80.19 182 THR A N 1
ATOM 1481 C CA . THR A 1 182 ? 25.235 2.106 -34.212 1.00 80.19 182 THR A CA 1
ATOM 1482 C C . THR A 1 182 ? 26.471 1.501 -34.873 1.00 80.19 182 THR A C 1
ATOM 1484 O O . THR A 1 182 ? 26.966 2.055 -35.857 1.00 80.19 182 THR A O 1
ATOM 1487 N N . HIS A 1 183 ? 26.921 0.339 -34.400 1.00 85.56 183 HIS A N 1
ATOM 1488 C CA . HIS A 1 183 ? 28.056 -0.382 -34.961 1.00 85.56 183 HIS A CA 1
ATOM 1489 C C . HIS A 1 183 ? 27.811 -0.783 -36.424 1.00 85.56 183 HIS A C 1
ATOM 1491 O O . HIS A 1 183 ? 28.605 -0.427 -37.295 1.00 85.56 183 HIS A O 1
ATOM 1497 N N . ASP A 1 184 ? 26.663 -1.395 -36.731 1.00 82.94 184 ASP A N 1
ATOM 1498 C CA . ASP A 1 184 ? 26.324 -1.804 -38.104 1.00 82.94 184 ASP A CA 1
ATOM 1499 C C . ASP A 1 184 ? 26.275 -0.622 -39.084 1.00 82.94 184 ASP A C 1
ATOM 1501 O O . ASP A 1 184 ? 26.685 -0.722 -40.246 1.00 82.94 184 ASP A O 1
ATOM 1505 N N . LYS A 1 185 ? 25.810 0.544 -38.621 1.00 84.62 185 LYS A N 1
ATOM 1506 C CA . LYS A 1 185 ? 25.789 1.769 -39.436 1.00 84.62 185 LYS A CA 1
ATOM 1507 C C . LYS A 1 185 ? 27.198 2.266 -39.751 1.00 84.62 185 LYS A C 1
ATOM 1509 O O . LYS A 1 185 ? 27.449 2.690 -40.881 1.00 84.62 185 LYS A O 1
ATOM 1514 N N . ILE A 1 186 ? 28.106 2.226 -38.775 1.00 86.62 186 ILE A N 1
ATOM 1515 C CA . ILE A 1 186 ? 29.504 2.637 -38.960 1.00 86.62 186 ILE A CA 1
ATOM 1516 C C . ILE A 1 186 ? 30.210 1.669 -39.913 1.00 86.62 186 ILE A C 1
AT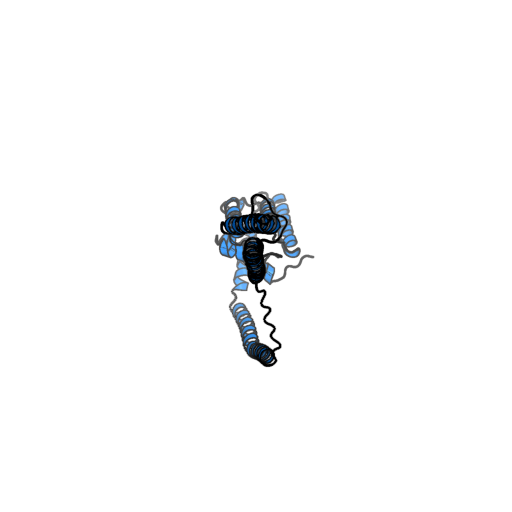OM 1518 O O . ILE A 1 186 ? 30.833 2.124 -40.874 1.00 86.62 186 ILE A O 1
ATOM 1522 N N . SER A 1 187 ? 30.048 0.358 -39.718 1.00 87.56 187 SER A N 1
ATOM 1523 C CA . SER A 1 187 ? 30.638 -0.665 -40.589 1.00 87.56 187 SER A CA 1
ATOM 1524 C C . SER A 1 187 ? 30.204 -0.499 -42.045 1.00 87.56 187 SER A C 1
ATOM 1526 O O . SER A 1 187 ? 31.051 -0.438 -42.937 1.00 87.56 187 SER A O 1
ATOM 1528 N N . ASN A 1 188 ? 28.904 -0.319 -42.296 1.00 87.81 188 ASN A N 1
ATOM 1529 C CA . ASN A 1 188 ? 28.398 -0.095 -43.652 1.00 87.81 188 ASN A CA 1
ATOM 1530 C C . ASN A 1 188 ? 28.944 1.202 -44.268 1.00 87.81 188 ASN A C 1
ATOM 1532 O O . ASN A 1 188 ? 29.341 1.221 -45.433 1.00 87.81 188 ASN A O 1
ATOM 1536 N N . ARG A 1 189 ? 29.031 2.288 -43.491 1.00 90.06 189 ARG A N 1
ATOM 1537 C CA . ARG A 1 189 ? 29.588 3.566 -43.961 1.00 90.06 189 ARG A CA 1
ATOM 1538 C C . ARG A 1 189 ? 31.058 3.449 -44.372 1.00 90.06 189 ARG A C 1
ATOM 1540 O O . ARG A 1 189 ? 31.459 4.064 -45.364 1.00 90.06 189 ARG A O 1
ATOM 1547 N N . ILE A 1 190 ? 31.846 2.671 -43.632 1.00 92.50 190 ILE A N 1
ATOM 1548 C CA . ILE A 1 190 ? 33.250 2.402 -43.962 1.00 92.50 190 ILE A CA 1
ATOM 1549 C C . ILE A 1 190 ?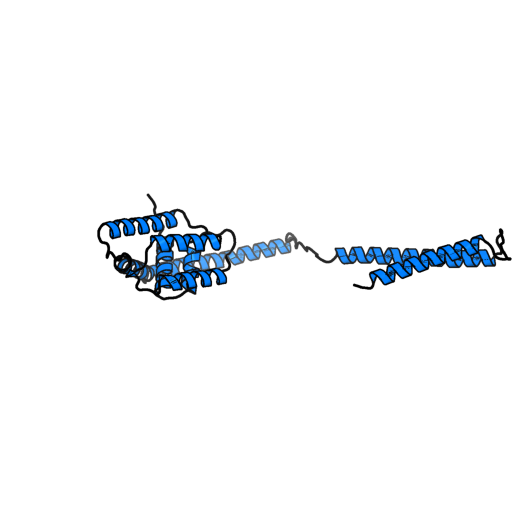 33.331 1.587 -45.256 1.00 92.50 190 ILE A C 1
ATOM 1551 O O . ILE A 1 190 ? 34.042 1.991 -46.175 1.00 92.50 190 ILE A O 1
ATOM 1555 N N . ALA A 1 191 ? 32.552 0.507 -45.374 1.00 93.00 191 ALA A N 1
ATOM 1556 C CA . ALA A 1 191 ? 32.534 -0.333 -46.571 1.00 93.00 191 ALA A CA 1
ATOM 1557 C C . ALA A 1 191 ? 32.184 0.469 -47.839 1.00 93.00 191 ALA A C 1
ATOM 1559 O O . ALA A 1 191 ? 32.907 0.400 -48.834 1.00 93.00 191 ALA A O 1
ATOM 1560 N N . PHE A 1 192 ? 31.138 1.305 -47.793 1.00 92.25 192 PHE A N 1
ATOM 1561 C CA . PHE A 1 192 ? 30.771 2.159 -48.928 1.00 92.25 192 PHE A CA 1
ATOM 1562 C C . PHE A 1 192 ? 31.847 3.195 -49.262 1.00 92.25 192 PHE A C 1
ATOM 1564 O O . PHE A 1 192 ? 32.131 3.400 -50.439 1.00 92.25 192 PHE A O 1
ATOM 1571 N N . SER A 1 193 ? 32.483 3.812 -48.260 1.00 93.38 193 SER A N 1
ATOM 1572 C CA . SER A 1 193 ? 33.589 4.757 -48.490 1.00 93.38 193 SER A CA 1
ATOM 1573 C C . SER A 1 193 ? 34.753 4.101 -49.240 1.00 93.38 193 SER A C 1
ATOM 1575 O O . SER A 1 193 ? 35.296 4.698 -50.168 1.00 93.38 193 SER A O 1
ATOM 1577 N N . ILE A 1 194 ? 35.100 2.859 -48.881 1.00 96.38 194 ILE A N 1
ATOM 1578 C CA . ILE A 1 194 ? 36.161 2.090 -49.547 1.00 96.38 194 ILE A CA 1
ATOM 1579 C C . ILE A 1 194 ? 35.770 1.765 -50.993 1.00 96.38 194 ILE A C 1
ATOM 1581 O O . ILE A 1 194 ? 36.569 1.998 -51.897 1.00 96.38 194 ILE A O 1
ATOM 1585 N N . ILE A 1 195 ? 34.545 1.281 -51.231 1.00 95.38 195 ILE A N 1
ATOM 1586 C CA . ILE A 1 195 ? 34.054 0.961 -52.583 1.00 95.38 195 ILE A CA 1
ATOM 1587 C C . ILE A 1 195 ? 34.051 2.209 -53.472 1.00 95.38 195 ILE A C 1
ATOM 1589 O O . ILE A 1 195 ? 34.522 2.155 -54.606 1.00 95.38 195 ILE A O 1
ATOM 1593 N N . ILE A 1 196 ? 33.567 3.342 -52.958 1.00 95.44 196 ILE A N 1
ATOM 1594 C CA . ILE A 1 196 ? 33.547 4.614 -53.691 1.00 95.44 196 ILE A CA 1
ATOM 1595 C C . ILE A 1 196 ? 34.977 5.062 -54.009 1.00 95.44 196 ILE A C 1
ATOM 1597 O O . ILE A 1 196 ? 35.258 5.418 -55.150 1.00 95.44 196 ILE A O 1
ATOM 1601 N N . GLY A 1 197 ? 35.899 4.993 -53.042 1.00 95.88 197 GLY A N 1
ATOM 1602 C CA . GLY A 1 197 ? 37.310 5.317 -53.260 1.00 95.88 197 GLY A CA 1
ATOM 1603 C C . GLY A 1 197 ? 37.965 4.429 -54.321 1.00 95.88 197 GLY A C 1
ATOM 1604 O O . GLY A 1 197 ? 38.615 4.936 -55.234 1.00 95.88 197 GLY A O 1
ATOM 1605 N N . ALA A 1 198 ? 37.734 3.115 -54.260 1.00 96.75 198 ALA A N 1
ATOM 1606 C CA . ALA A 1 198 ? 38.220 2.166 -55.258 1.00 96.75 198 ALA A CA 1
ATOM 1607 C C . ALA A 1 198 ? 37.638 2.448 -56.652 1.00 96.75 198 ALA A C 1
ATOM 1609 O O . ALA A 1 198 ? 38.365 2.388 -57.642 1.00 96.75 198 ALA A O 1
ATOM 1610 N N . LEU A 1 199 ? 36.355 2.816 -56.736 1.00 95.50 199 LEU A N 1
ATOM 1611 C CA . LEU A 1 199 ? 35.698 3.165 -57.993 1.00 95.50 199 LEU A CA 1
ATOM 1612 C C . LEU A 1 199 ? 36.253 4.468 -58.583 1.00 95.50 199 LEU A C 1
ATOM 1614 O O . LEU A 1 199 ? 36.484 4.528 -59.788 1.00 95.50 199 LEU A O 1
ATOM 1618 N N . ILE A 1 200 ? 36.530 5.479 -57.754 1.00 96.06 200 ILE A N 1
ATOM 1619 C CA . ILE A 1 200 ? 37.178 6.734 -58.171 1.00 96.06 200 ILE A CA 1
ATOM 1620 C C . ILE A 1 200 ? 38.571 6.449 -58.738 1.00 96.06 200 ILE A C 1
ATOM 1622 O O . ILE A 1 200 ? 38.879 6.881 -59.848 1.00 96.06 200 ILE A O 1
ATOM 1626 N N . ILE A 1 201 ? 39.397 5.692 -58.008 1.00 96.44 201 ILE A N 1
ATOM 1627 C CA . ILE A 1 201 ? 40.766 5.359 -58.427 1.00 96.44 201 ILE A CA 1
ATOM 1628 C C . ILE A 1 201 ? 40.748 4.509 -59.705 1.00 96.44 201 ILE A C 1
ATOM 1630 O O . ILE A 1 201 ? 41.463 4.818 -60.657 1.00 96.44 201 ILE A O 1
ATOM 1634 N N . GLY A 1 202 ? 39.906 3.473 -59.766 1.00 94.88 202 GLY A N 1
ATOM 1635 C CA . GLY A 1 202 ? 39.770 2.613 -60.943 1.00 94.88 202 GLY A CA 1
ATOM 1636 C C . GLY A 1 202 ? 39.287 3.379 -62.176 1.00 94.88 202 GLY A C 1
ATOM 1637 O O . GLY A 1 202 ? 39.847 3.225 -63.260 1.00 94.88 202 GLY A O 1
ATOM 1638 N N . SER A 1 203 ? 38.312 4.274 -62.005 1.00 94.00 203 SER A N 1
ATOM 1639 C CA . SER A 1 203 ? 37.818 5.138 -63.085 1.00 94.00 203 SER A CA 1
ATOM 1640 C C . SER A 1 203 ? 38.898 6.102 -63.576 1.00 94.00 203 SER A C 1
ATOM 1642 O O . SER A 1 203 ? 39.078 6.248 -64.784 1.00 94.00 203 SER A O 1
ATOM 1644 N N . ALA A 1 204 ? 39.667 6.705 -62.661 1.00 93.75 204 ALA A N 1
ATOM 1645 C CA . ALA A 1 204 ? 40.796 7.573 -62.996 1.00 93.75 204 ALA A CA 1
ATOM 1646 C C . ALA A 1 204 ? 41.870 6.833 -63.809 1.00 93.75 204 ALA A C 1
ATOM 1648 O O . ALA A 1 204 ? 42.344 7.352 -64.821 1.00 93.75 204 ALA A O 1
ATOM 1649 N N . LEU A 1 205 ? 42.214 5.605 -63.403 1.00 94.25 205 LEU A N 1
ATOM 1650 C CA . LEU A 1 205 ? 43.167 4.762 -64.125 1.00 94.25 205 LEU A CA 1
ATOM 1651 C C . LEU A 1 205 ? 42.662 4.406 -65.528 1.00 94.25 205 LEU A C 1
ATOM 1653 O O . LEU A 1 205 ? 43.417 4.537 -66.483 1.00 94.25 205 LEU A O 1
ATOM 1657 N N . ILE A 1 206 ? 41.387 4.038 -65.690 1.00 91.94 206 ILE A N 1
ATOM 1658 C CA . ILE A 1 206 ? 40.801 3.715 -67.007 1.00 91.94 206 ILE A CA 1
ATOM 1659 C C . ILE A 1 206 ? 40.841 4.919 -67.957 1.00 91.94 206 ILE A C 1
ATOM 1661 O O . ILE A 1 206 ? 41.149 4.758 -69.145 1.00 91.94 206 ILE A O 1
ATOM 1665 N N . VAL A 1 207 ? 40.549 6.120 -67.441 1.00 89.88 207 VAL A N 1
ATOM 1666 C CA . VAL A 1 207 ? 40.682 7.373 -68.199 1.00 89.88 207 VAL A CA 1
ATOM 1667 C C . VAL A 1 207 ? 42.136 7.590 -68.624 1.00 89.88 207 VAL A C 1
ATOM 1669 O O . VAL A 1 207 ? 42.387 7.881 -69.794 1.00 89.88 207 VAL A O 1
ATOM 1672 N N . LEU A 1 208 ? 43.090 7.401 -67.707 1.00 90.31 208 LEU A N 1
ATOM 1673 C CA . LEU A 1 208 ? 44.519 7.595 -67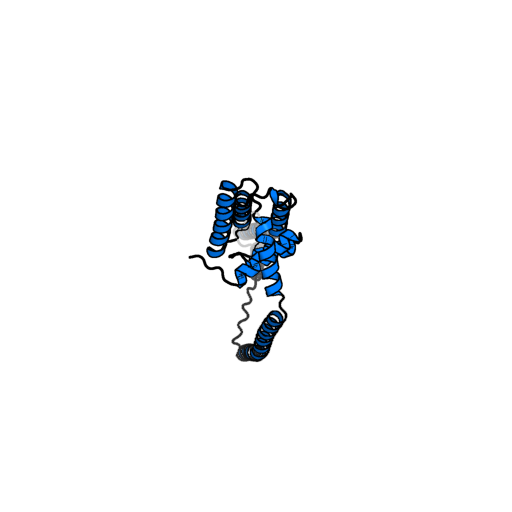.964 1.00 90.31 208 LEU A CA 1
ATOM 1674 C C . LEU A 1 208 ? 45.085 6.581 -68.970 1.00 90.31 208 LEU A C 1
ATOM 1676 O O . LEU A 1 208 ? 45.863 6.951 -69.848 1.00 90.31 208 LEU A O 1
ATOM 1680 N N . SER A 1 209 ? 44.660 5.320 -68.887 1.00 89.00 209 SER A N 1
ATOM 1681 C CA . SER A 1 209 ? 45.089 4.235 -69.776 1.00 89.00 209 SER A CA 1
ATOM 1682 C C . SER A 1 209 ? 44.527 4.338 -71.196 1.00 89.00 209 SER A C 1
ATOM 1684 O O . SER A 1 209 ? 44.874 3.510 -72.032 1.00 89.00 209 SER A O 1
ATOM 1686 N N . LYS A 1 210 ? 43.673 5.334 -71.485 1.00 84.06 210 LYS A N 1
ATOM 1687 C CA . LYS A 1 210 ? 43.014 5.520 -72.787 1.00 84.06 210 LYS A CA 1
ATOM 1688 C C . LYS A 1 210 ? 42.373 4.216 -73.279 1.00 84.06 210 LYS A C 1
ATOM 1690 O O . LYS A 1 210 ? 42.634 3.758 -74.386 1.00 84.06 210 LYS A O 1
ATOM 1695 N N . THR A 1 211 ? 41.523 3.613 -72.453 1.00 82.69 211 THR A N 1
ATOM 1696 C CA . THR A 1 211 ? 40.817 2.380 -72.835 1.00 82.69 211 THR A CA 1
ATOM 1697 C C . THR A 1 211 ? 39.620 2.725 -73.739 1.00 82.69 211 THR A C 1
ATOM 1699 O O . THR A 1 211 ? 38.762 3.497 -73.300 1.00 82.69 211 THR A O 1
ATOM 1702 N N . PRO A 1 212 ? 39.517 2.205 -74.977 1.00 79.81 212 PRO A N 1
ATOM 1703 C CA . PRO A 1 212 ? 38.337 2.412 -75.823 1.00 79.81 212 PRO A CA 1
ATOM 1704 C C . PRO A 1 212 ? 37.090 1.745 -75.202 1.00 79.81 212 PRO A C 1
ATOM 1706 O O . PRO A 1 212 ? 37.239 0.776 -74.456 1.00 79.81 212 PRO A O 1
ATOM 1709 N N . PRO A 1 213 ? 35.856 2.201 -75.494 1.00 84.06 213 PRO A N 1
ATOM 1710 C CA . PRO A 1 213 ? 35.469 3.233 -76.459 1.00 84.06 213 PRO A CA 1
ATOM 1711 C C . PRO A 1 213 ? 35.659 4.667 -75.937 1.00 84.06 213 PRO A C 1
ATOM 1713 O O . PRO A 1 213 ? 35.530 4.942 -74.742 1.00 84.06 213 PRO A O 1
ATOM 1716 N N . PHE A 1 214 ? 35.939 5.592 -76.857 1.00 87.12 214 PHE A N 1
ATOM 1717 C CA . PHE A 1 214 ? 36.177 7.003 -76.548 1.00 87.12 214 PHE A CA 1
ATOM 1718 C C . PHE A 1 214 ? 34.990 7.885 -76.929 1.00 87.12 214 PHE A C 1
ATOM 1720 O O . PHE A 1 214 ? 34.357 7.676 -77.961 1.00 87.12 214 PHE A O 1
ATOM 1727 N N . MET A 1 215 ? 34.758 8.930 -76.140 1.00 80.06 215 MET A N 1
ATOM 1728 C CA . MET A 1 215 ? 33.870 10.042 -76.468 1.00 80.06 215 MET A CA 1
ATOM 1729 C C . MET A 1 215 ? 34.613 11.341 -76.145 1.00 80.06 215 MET A C 1
ATOM 1731 O O . MET A 1 215 ? 35.159 11.480 -75.053 1.00 80.06 215 MET A O 1
ATOM 1735 N N . PHE A 1 216 ? 34.716 12.258 -77.112 1.00 82.62 216 PHE A N 1
ATOM 1736 C CA . PHE A 1 216 ? 35.499 13.503 -76.986 1.00 82.62 216 PHE A CA 1
ATOM 1737 C C . PHE A 1 216 ? 36.958 13.306 -76.505 1.00 82.62 216 PHE A C 1
ATOM 1739 O O . PHE A 1 216 ? 37.519 14.162 -75.829 1.00 82.62 216 PHE A O 1
ATOM 1746 N N . GLY A 1 217 ? 37.587 12.170 -76.842 1.00 80.94 217 GLY A N 1
ATOM 1747 C CA . GLY A 1 217 ? 38.973 11.858 -76.457 1.00 80.94 217 GLY A CA 1
ATOM 1748 C C . GLY A 1 217 ? 39.154 11.266 -75.052 1.00 80.94 217 GLY A C 1
ATOM 1749 O O . GLY A 1 217 ? 40.287 11.004 -74.654 1.00 80.94 217 GLY A O 1
ATOM 1750 N N . ILE A 1 218 ? 38.064 11.010 -74.319 1.00 85.75 218 ILE A N 1
ATOM 1751 C CA . ILE A 1 218 ? 38.069 10.426 -72.970 1.00 85.75 218 ILE A CA 1
ATOM 1752 C C . ILE A 1 218 ? 37.382 9.051 -73.008 1.00 85.75 218 ILE A C 1
ATOM 1754 O O . ILE A 1 218 ? 36.433 8.842 -73.765 1.00 85.75 218 ILE A O 1
ATOM 1758 N N . SER A 1 219 ? 37.864 8.092 -72.209 1.00 91.12 219 SER A N 1
ATOM 1759 C CA . SER A 1 219 ? 37.243 6.763 -72.094 1.00 91.12 219 SER A CA 1
ATOM 1760 C C . SER A 1 219 ? 35.835 6.859 -71.496 1.00 91.12 219 SER A C 1
ATOM 1762 O O . SER A 1 219 ? 35.660 7.356 -70.381 1.00 91.12 219 SER A O 1
ATOM 1764 N N . ILE A 1 220 ? 34.834 6.338 -72.212 1.00 90.50 220 ILE A N 1
ATOM 1765 C CA . ILE A 1 220 ? 33.426 6.350 -71.775 1.00 90.50 220 ILE A CA 1
ATOM 1766 C C . ILE A 1 220 ? 33.259 5.567 -70.469 1.00 90.50 220 ILE A C 1
ATOM 1768 O O . ILE A 1 220 ? 32.550 6.008 -69.569 1.00 90.50 220 ILE A O 1
ATOM 1772 N N . ILE A 1 221 ? 33.953 4.433 -70.339 1.00 89.44 221 ILE A N 1
ATOM 1773 C CA . ILE A 1 221 ? 33.876 3.554 -69.162 1.00 89.44 221 ILE A CA 1
ATOM 1774 C C . ILE A 1 221 ? 34.354 4.295 -67.908 1.00 89.44 221 ILE A C 1
ATOM 1776 O O . ILE A 1 221 ? 33.718 4.219 -66.858 1.00 89.44 221 ILE A O 1
ATOM 1780 N N . GLY A 1 222 ? 35.436 5.067 -68.031 1.00 91.06 222 GLY A N 1
ATOM 1781 C CA . GLY A 1 222 ? 35.952 5.885 -66.938 1.00 91.06 222 GLY A CA 1
ATOM 1782 C C . GLY A 1 222 ? 34.995 7.010 -66.532 1.00 91.06 222 GLY A C 1
ATOM 1783 O O . GLY A 1 222 ? 34.772 7.223 -65.343 1.00 91.06 222 GLY A O 1
ATOM 1784 N N . ILE A 1 223 ? 34.366 7.688 -67.501 1.00 91.56 223 ILE A N 1
ATOM 1785 C CA . ILE A 1 223 ? 33.353 8.722 -67.218 1.00 91.56 223 ILE A CA 1
ATOM 1786 C C . ILE A 1 223 ? 32.157 8.117 -66.477 1.00 91.56 223 ILE A C 1
ATOM 1788 O O . ILE A 1 223 ? 31.730 8.659 -65.459 1.00 91.56 223 ILE A O 1
ATOM 1792 N N . VAL A 1 224 ? 31.637 6.981 -66.952 1.00 93.69 224 VAL A N 1
ATOM 1793 C CA . VAL A 1 224 ? 30.518 6.286 -66.300 1.00 93.69 224 VAL A CA 1
ATOM 1794 C C . VAL A 1 224 ? 30.885 5.909 -64.865 1.00 93.69 224 VAL A C 1
ATOM 1796 O O . VAL A 1 224 ? 30.105 6.173 -63.951 1.00 93.69 224 VAL A O 1
ATOM 1799 N N . GLY A 1 225 ? 32.084 5.369 -64.640 1.00 93.50 225 GLY A N 1
ATOM 1800 C CA . GLY A 1 225 ? 32.562 5.031 -63.301 1.00 93.50 225 GLY A CA 1
ATOM 1801 C C . GLY A 1 225 ? 32.653 6.241 -62.361 1.00 93.50 225 GLY A C 1
ATOM 1802 O O . GLY A 1 225 ? 32.202 6.157 -61.217 1.00 93.50 225 GLY A O 1
ATOM 1803 N N . PHE A 1 226 ? 33.120 7.398 -62.847 1.00 94.56 226 PHE A N 1
ATOM 1804 C CA . PHE A 1 226 ? 33.118 8.647 -62.075 1.00 94.56 226 PHE A CA 1
ATOM 1805 C C . PHE A 1 226 ? 31.711 9.149 -61.746 1.00 94.56 226 PHE A C 1
ATOM 1807 O O . PHE A 1 226 ? 31.467 9.576 -60.617 1.00 94.56 226 PHE A O 1
ATOM 1814 N N . VAL A 1 227 ? 30.778 9.087 -62.701 1.00 95.81 227 VAL A N 1
ATOM 1815 C CA . VAL A 1 227 ? 29.380 9.486 -62.473 1.00 95.81 227 VAL A CA 1
ATOM 1816 C C . VAL A 1 227 ? 28.741 8.591 -61.412 1.00 95.81 227 VAL A C 1
ATOM 1818 O O . VAL A 1 227 ? 28.132 9.096 -60.469 1.00 95.81 227 VAL A O 1
ATOM 1821 N N . VAL A 1 228 ? 28.933 7.272 -61.507 1.00 95.94 228 VAL A N 1
ATOM 1822 C CA . VAL A 1 228 ? 28.426 6.313 -60.515 1.00 95.94 228 VAL A CA 1
ATOM 1823 C C . VAL A 1 228 ? 29.046 6.572 -59.141 1.00 95.94 228 VAL A C 1
ATOM 1825 O O . VAL A 1 228 ? 28.315 6.669 -58.154 1.00 95.94 228 VAL A O 1
ATOM 1828 N N . ALA A 1 229 ? 30.366 6.764 -59.063 1.00 95.38 229 ALA A N 1
ATOM 1829 C CA . ALA A 1 229 ? 31.045 7.084 -57.810 1.00 95.38 229 ALA A CA 1
ATOM 1830 C C . ALA A 1 229 ? 30.544 8.399 -57.193 1.00 95.38 229 ALA A C 1
ATOM 1832 O O . ALA A 1 229 ? 30.330 8.467 -55.983 1.00 95.38 229 ALA A O 1
ATOM 1833 N N . GLY A 1 230 ? 30.313 9.427 -58.014 1.00 95.25 230 GLY A N 1
ATOM 1834 C CA . GLY A 1 230 ? 29.782 10.718 -57.581 1.00 95.25 230 GLY A CA 1
ATOM 1835 C C . GLY A 1 230 ? 28.359 10.617 -57.033 1.00 95.25 230 GLY A C 1
ATOM 1836 O O . GLY A 1 230 ? 28.077 11.155 -55.962 1.00 95.25 230 GLY A O 1
ATOM 1837 N N . LEU A 1 231 ? 27.477 9.873 -57.708 1.00 96.38 231 LEU A N 1
ATOM 1838 C CA . LEU A 1 231 ? 26.113 9.623 -57.229 1.00 96.38 231 LEU A CA 1
ATOM 1839 C C . LEU A 1 231 ? 26.113 8.835 -55.913 1.00 96.38 231 LEU A C 1
ATOM 1841 O O . LEU A 1 231 ? 25.411 9.215 -54.975 1.00 96.38 231 LEU A O 1
ATOM 1845 N N . MET A 1 232 ? 26.932 7.784 -55.809 1.00 94.62 232 MET A N 1
ATOM 1846 C CA . MET A 1 232 ? 27.071 7.000 -54.576 1.00 94.62 232 MET A CA 1
ATOM 1847 C C . MET A 1 232 ? 27.661 7.827 -53.427 1.00 94.62 232 MET A C 1
ATOM 1849 O O . MET A 1 232 ? 27.168 7.752 -52.301 1.00 94.62 232 MET A O 1
ATOM 1853 N N . GLY A 1 233 ? 28.678 8.646 -53.702 1.00 94.38 233 GLY A N 1
ATOM 1854 C CA . GLY A 1 233 ? 29.287 9.551 -52.727 1.00 94.38 233 GLY A CA 1
ATOM 1855 C C . GLY A 1 233 ? 28.309 10.605 -52.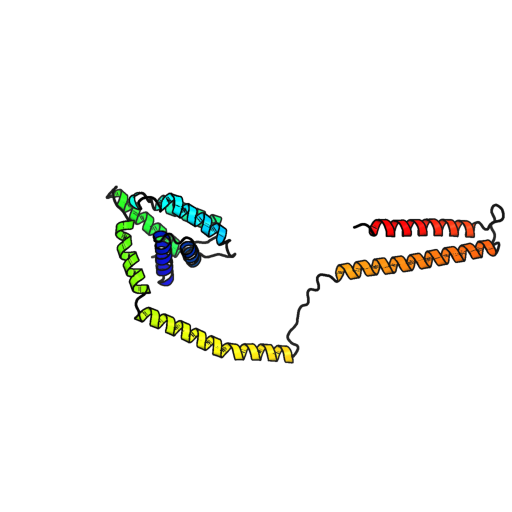221 1.00 94.38 233 GLY A C 1
ATOM 1856 O O . GLY A 1 233 ? 28.187 10.802 -51.012 1.00 94.38 233 GLY A O 1
ATOM 1857 N N . MET A 1 234 ? 27.554 11.229 -53.126 1.00 94.62 234 MET A N 1
ATOM 1858 C CA . MET A 1 234 ? 26.525 12.204 -52.772 1.00 94.62 234 MET A CA 1
ATOM 1859 C C . MET A 1 234 ? 25.401 11.563 -51.951 1.00 94.62 234 MET A C 1
ATOM 1861 O O . MET A 1 234 ? 24.992 12.117 -50.930 1.00 94.62 234 MET A O 1
ATOM 1865 N N . TRP A 1 235 ? 24.942 10.370 -52.338 1.00 93.44 235 TRP A N 1
ATOM 1866 C CA . TRP A 1 235 ? 23.944 9.618 -51.579 1.00 93.44 235 TRP A CA 1
ATOM 1867 C C . TRP A 1 235 ? 24.429 9.280 -50.164 1.00 93.44 235 TRP A C 1
ATOM 1869 O O . TRP A 1 235 ? 23.706 9.524 -49.194 1.00 93.44 235 TRP A O 1
ATOM 1879 N N . LEU A 1 236 ? 25.668 8.793 -50.026 1.00 91.12 236 LEU A N 1
ATOM 1880 C CA . LEU A 1 236 ? 26.273 8.489 -48.730 1.00 91.12 236 LEU A CA 1
ATOM 1881 C C . LEU A 1 236 ? 26.364 9.751 -47.860 1.00 91.12 236 LEU A C 1
ATOM 1883 O O . LEU A 1 236 ? 25.964 9.725 -46.697 1.00 91.12 236 LEU A O 1
ATOM 1887 N N . LEU A 1 237 ? 26.821 10.870 -48.428 1.00 90.69 237 LEU A N 1
ATOM 1888 C CA . LEU A 1 237 ? 26.948 12.157 -47.739 1.00 90.69 237 LEU A CA 1
ATOM 1889 C C . LEU A 1 237 ? 25.593 12.669 -47.225 1.00 90.69 237 LEU A C 1
ATOM 1891 O O . LEU A 1 237 ? 25.486 13.070 -46.064 1.00 90.69 237 LEU A O 1
ATOM 1895 N N . ILE A 1 238 ? 24.536 12.568 -48.036 1.00 91.06 238 ILE A N 1
ATOM 1896 C CA . ILE A 1 238 ? 23.164 12.894 -47.616 1.00 91.06 238 ILE A CA 1
ATOM 1897 C C . ILE A 1 238 ? 22.700 11.949 -46.500 1.00 91.06 238 ILE A C 1
ATOM 1899 O O . ILE A 1 238 ? 22.132 12.408 -45.508 1.00 91.06 238 ILE A O 1
ATOM 1903 N N . ALA A 1 239 ? 22.957 10.643 -46.619 1.00 86.75 239 ALA A N 1
ATOM 1904 C CA . ALA A 1 239 ? 22.563 9.653 -45.617 1.00 86.75 239 ALA A CA 1
ATOM 1905 C C . ALA A 1 239 ? 23.212 9.908 -44.243 1.00 86.75 239 ALA A C 1
ATOM 1907 O O . ALA A 1 239 ? 22.576 9.685 -43.211 1.00 86.75 239 ALA A O 1
ATOM 1908 N N . ILE A 1 240 ? 24.446 10.416 -44.230 1.00 86.19 240 ILE A N 1
ATOM 1909 C CA . ILE A 1 240 ? 25.175 10.816 -43.022 1.00 86.19 240 ILE A CA 1
ATOM 1910 C C . ILE A 1 240 ? 24.545 12.065 -42.401 1.00 86.19 240 ILE A C 1
ATOM 1912 O O . ILE A 1 240 ? 24.195 12.060 -41.221 1.00 86.19 240 ILE A O 1
ATOM 1916 N N . LEU A 1 241 ? 24.386 13.133 -43.189 1.00 85.75 241 LEU A N 1
ATOM 1917 C CA . LEU A 1 241 ? 23.902 14.425 -42.692 1.00 85.75 241 LEU A CA 1
ATOM 1918 C C . LEU A 1 241 ? 22.457 14.355 -42.194 1.00 85.75 241 LEU A C 1
ATOM 1920 O O . LEU A 1 241 ? 22.111 14.989 -41.200 1.00 85.75 241 LEU A O 1
ATOM 1924 N N . ARG A 1 242 ? 21.614 13.550 -42.848 1.00 82.69 242 ARG A N 1
ATOM 1925 C CA . ARG A 1 242 ? 20.204 13.385 -42.469 1.00 82.69 242 ARG A CA 1
ATOM 1926 C C . ARG A 1 242 ? 20.018 12.603 -41.167 1.00 82.69 242 ARG A C 1
ATOM 1928 O O . ARG A 1 242 ? 18.955 12.693 -40.569 1.00 82.69 242 ARG A O 1
ATOM 1935 N N . ARG A 1 243 ? 21.027 11.836 -40.737 1.00 66.88 243 ARG A N 1
ATOM 1936 C CA . ARG A 1 243 ? 20.995 11.020 -39.510 1.00 66.88 243 ARG A CA 1
ATOM 1937 C C . ARG A 1 243 ? 21.803 11.615 -38.351 1.00 66.88 243 ARG A C 1
ATOM 1939 O O . ARG A 1 243 ? 21.699 11.101 -37.248 1.00 66.88 243 ARG A O 1
ATOM 1946 N N . GLY A 1 244 ? 22.579 12.677 -38.592 1.00 57.69 244 GLY A N 1
ATOM 1947 C CA . GLY A 1 244 ? 23.317 13.429 -37.567 1.00 57.69 244 GLY A CA 1
ATOM 1948 C C . GLY A 1 244 ? 22.532 14.574 -36.912 1.00 57.69 244 GLY A C 1
ATOM 1949 O O . GLY A 1 244 ? 23.103 15.312 -36.117 1.00 57.69 244 GLY A O 1
ATOM 1950 N N . LYS A 1 245 ? 21.249 14.753 -37.253 1.00 46.34 245 LYS A N 1
ATOM 1951 C CA . LYS A 1 245 ? 20.324 15.652 -36.551 1.00 46.34 245 LYS A CA 1
ATOM 1952 C C . LYS A 1 245 ? 19.231 14.821 -35.886 1.00 46.34 245 LYS A C 1
ATOM 1954 O O . LYS A 1 245 ? 18.272 14.465 -36.566 1.00 46.34 245 LYS A O 1
ATOM 1959 N N . LEU A 1 246 ? 19.434 14.516 -34.607 1.00 38.72 246 LEU A N 1
ATOM 1960 C CA . LEU A 1 246 ? 18.455 14.291 -33.536 1.00 38.72 246 LEU A CA 1
ATOM 1961 C C . LEU A 1 246 ? 19.243 14.167 -32.229 1.00 38.72 246 LEU A C 1
ATOM 1963 O O . LEU A 1 246 ? 20.124 13.280 -32.179 1.00 38.72 246 LEU A O 1
#

Secondary structure (DSSP, 8-state):
-----HHHHHHHHHHHHHHHHT-HHHHHHHHHTT-B-SS---HHHHHHHHHHHHHHHTSS-GGG--HHHHHHHHHHHHHHTT-B--HHHHHHHHHHHHHHHHHHHH-TT--HHHHHHHHHHHHHHHHT-HHHHHHHHHHHHHHHHHHHHHHHHHHHHHHHHHHTT--------TTHHHHHHHHHHHHHHHHHHHHHHHHHHHHHHHHHTTPSSEETTEEHHHHHHHHHHHHHHHHHHHHHHTTS--

Sequence (246 aa):
MGSIDRQSKENFVNLVHSVVIRDEFEATHALLKLMEYDEEPDTRLLSRDLADLMGEHLYQPLKQLRMEKLLHQILDLISTHRLRMPPDLFLMMKALATVEGVGLSLDPDFQMVDHATPFIRRVRMEQFHPKRVAQDIKKSGSELVRLMQEIPGELRGLLKQMRRGKVKIEFEHRGLEPMLITHDKISNRIAFSIIIGALIIGSALIVLSKTPPFMFGISIIGIVGFVVAGLMGMWLLIAILRRGKL

pLDDT: mean 84.47, std 10.22, range [38.72, 96.75]

Foldseek 3Di:
DQDDDLQLVLLVLQLVVCLVVVPLLSNLVSVVSQWDAPDDFPSVVLSVLSSVLSVPAVPPPLQPHQLVVNVVSVVVSCVVRRIHGDPSRVVVSVVLNVVVVVVCVVPVSDRSCVVCVVVSVVSVCVCVDVVNVVVVCVVVVVVVVVVVVCVVVVVVVVVVCVVVVVDDDPPPPPPVVVVVVVVVVVVVLVVLVVVLVVLLVVLVVCQVVQDDDDDPSGHPSSVVSPVVSVVSVVVSVCVVVVVPPD

Radius of gyration: 40.27 Å; chains: 1; bounding box: 84×40×109 Å